Protein AF-A0A4D6T149-F1 (afdb_monomer)

pLDDT: mean 90.64, std 15.36, range [31.53, 98.88]

Solvent-accessible surface area (backbone atoms only — not comparable to full-atom values): 15714 Å² total; per-residue (Å²): 131,88,78,90,80,84,80,74,82,81,75,79,77,76,79,77,67,49,73,68,54,52,47,54,49,49,30,63,76,61,69,62,82,63,100,37,73,68,53,42,55,51,33,50,55,37,28,54,54,44,49,50,52,33,50,62,47,32,55,34,27,75,71,64,76,39,64,35,36,48,43,91,52,87,54,37,56,46,50,71,70,58,52,54,58,28,58,23,81,42,87,81,54,69,93,65,89,78,62,85,38,68,59,71,73,86,85,67,89,74,73,98,72,81,75,62,69,89,72,62,32,64,77,80,90,81,82,54,75,72,19,8,36,62,32,33,49,36,36,45,53,27,52,28,25,50,45,12,73,75,70,74,50,71,59,63,60,26,42,36,53,44,37,31,55,22,44,91,59,60,28,49,24,36,53,12,52,50,37,69,32,46,50,52,41,22,41,79,65,28,43,40,34,28,91,82,36,60,77,78,57,65,75,56,79,59,77,83,50,72,93,56,38,78,50,60,48,94,75,68,65,44,66,58,83,98,36,65,68,50,47,54,47,41,45,69,76,73,37,73,74,68,80,89,77,90,62,87,82,52,79,36,65,66,46,72,51,88,79,81,90,125

Nearest PDB structures (foldseek):
  6jd0-assembly1_A  TM=9.439E-01  e=4.505E-21  Homo sapiens
  6jd8-assembly1_A  TM=9.149E-01  e=4.676E-20  Homo sapiens
  2o6x-assembly1_A-2  TM=9.197E-01  e=1.520E-18  Fasciola hepatica
  6czk-assembly1_A  TM=8.913E-01  e=6.441E-16  Homo sapiens
  6czs-assembly1_A  TM=8.718E-01  e=5.127E-16  Homo sapiens

Secondary structure (DSSP, 8-state):
------------------HHHHHHHHHHHTT---SSHHHHHHHHHHHHHHHHHHHHHHHHHHTTS-SEEE---GGGGS-HHHHHHHH---TTS-----S--B-----PPPPS----GGGT-SPPP---TTS--HHHHHHHHHHHHHHHHHHS----B-HHHHHHH-GGGT--GGG---HHHHHHHHHHT-B-BTTTS---SS-------GGG--B------BPPTT-HHHHHHHHHHT---------TT-TTEEEE------

Structure (mmCIF, N/CA/C/O backbone):
data_AF-A0A4D6T149-F1
#
_entry.id   AF-A0A4D6T149-F1
#
loop_
_atom_site.group_PDB
_atom_site.id
_atom_site.type_symbol
_atom_site.label_atom_id
_atom_site.label_alt_id
_atom_site.label_comp_id
_atom_site.label_asym_id
_atom_site.label_entity_id
_atom_site.label_seq_id
_atom_site.pdbx_PDB_ins_code
_atom_site.Cartn_x
_atom_site.Cartn_y
_atom_site.Cartn_z
_atom_site.occupancy
_atom_site.B_iso_or_equiv
_atom_site.auth_seq_id
_atom_site.auth_comp_id
_atom_site.auth_asym_id
_atom_site.auth_atom_id
_atom_site.pdbx_PDB_model_num
ATOM 1 N N . MET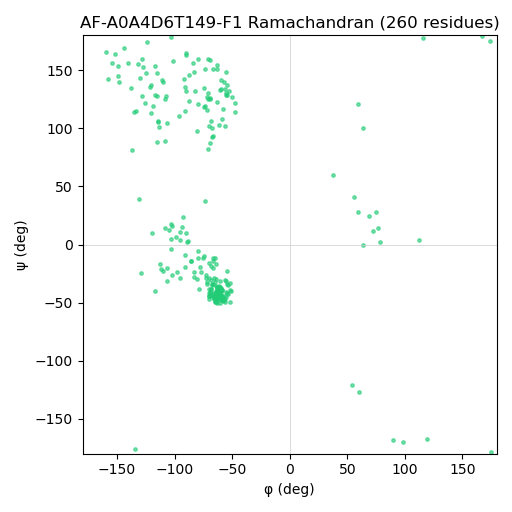 A 1 1 ? -65.667 27.093 6.817 1.00 33.16 1 MET A N 1
ATOM 2 C CA . MET A 1 1 ? -65.227 25.712 7.136 1.00 33.16 1 MET A CA 1
ATOM 3 C C . MET A 1 1 ? -63.757 25.626 6.760 1.00 33.16 1 MET A C 1
ATOM 5 O O . MET A 1 1 ? -63.453 25.936 5.623 1.00 33.16 1 MET A O 1
ATOM 9 N N . LYS A 1 2 ? -62.850 25.616 7.748 1.00 35.41 2 LYS A N 1
ATOM 10 C CA . LYS A 1 2 ? -62.110 24.423 8.225 1.00 35.41 2 LYS A CA 1
ATOM 11 C C . LYS A 1 2 ? -61.277 23.799 7.077 1.00 35.41 2 LYS A C 1
ATOM 13 O O . LYS A 1 2 ? -61.866 23.432 6.076 1.00 35.41 2 LYS A O 1
ATOM 18 N N . PHE A 1 3 ? -59.956 23.655 7.124 1.00 31.53 3 PHE A N 1
ATOM 19 C CA . PHE A 1 3 ? -59.096 23.242 8.231 1.00 31.53 3 PHE A CA 1
ATOM 20 C C . PHE A 1 3 ? -57.652 23.731 8.016 1.00 31.53 3 PHE A C 1
ATOM 22 O O . PHE A 1 3 ? -57.131 23.661 6.907 1.00 31.53 3 PHE A O 1
ATOM 29 N N . LEU A 1 4 ? -57.003 24.141 9.110 1.00 39.81 4 LEU A N 1
ATOM 30 C CA . LEU A 1 4 ? -55.559 23.989 9.288 1.00 39.81 4 LEU A CA 1
ATOM 31 C C . LEU A 1 4 ? -55.204 22.509 9.112 1.00 39.81 4 LEU A C 1
ATOM 33 O O . LEU A 1 4 ? -55.789 21.668 9.795 1.00 39.81 4 LEU A O 1
ATOM 37 N N . VAL A 1 5 ? -54.226 22.201 8.265 1.00 41.09 5 VAL A N 1
ATOM 38 C CA . VAL A 1 5 ? -53.541 20.909 8.314 1.00 41.09 5 VAL A CA 1
ATOM 39 C C . VAL A 1 5 ? -52.105 21.171 8.733 1.00 41.09 5 VAL A C 1
ATOM 41 O O . VAL A 1 5 ? -51.267 21.623 7.960 1.00 41.09 5 V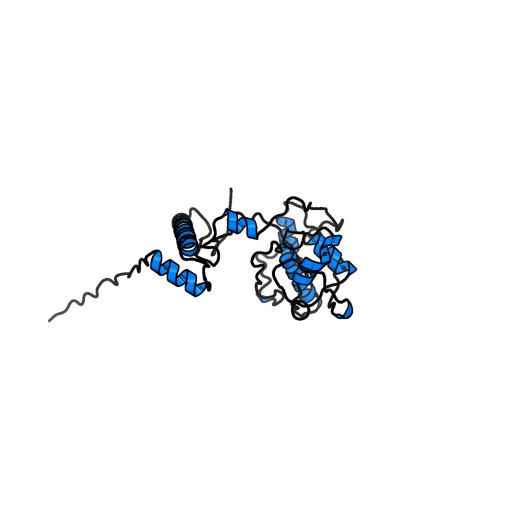AL A O 1
ATOM 44 N N . VAL A 1 6 ? -51.875 20.916 10.015 1.00 43.75 6 VAL A N 1
ATOM 45 C CA . VAL A 1 6 ? -50.566 20.690 10.611 1.00 43.75 6 VAL A CA 1
ATOM 46 C C . VAL A 1 6 ? -50.096 19.316 10.126 1.00 43.75 6 VAL A C 1
ATOM 48 O O . VAL A 1 6 ? -50.725 18.315 10.453 1.00 43.75 6 VAL A O 1
ATOM 51 N N . PHE A 1 7 ? -49.010 19.258 9.358 1.00 41.19 7 PHE A N 1
ATOM 52 C CA . PHE A 1 7 ? -48.176 18.056 9.244 1.00 41.19 7 PHE A CA 1
ATOM 53 C C . PHE A 1 7 ? -46.882 18.388 9.992 1.00 41.19 7 PHE A C 1
ATOM 55 O O . PHE A 1 7 ? -46.078 19.190 9.535 1.00 41.19 7 PHE A O 1
ATOM 62 N N . ALA A 1 8 ? -46.859 18.106 11.294 1.00 40.25 8 ALA A N 1
ATOM 63 C CA . ALA A 1 8 ? -46.303 16.873 11.850 1.00 40.25 8 ALA A CA 1
ATOM 64 C C . ALA A 1 8 ? -44.797 16.800 11.571 1.00 40.25 8 ALA A C 1
ATOM 66 O O . ALA A 1 8 ? -44.362 16.474 10.470 1.00 40.25 8 ALA A O 1
ATOM 67 N N . ALA A 1 9 ? -44.030 17.152 12.604 1.00 40.25 9 ALA A N 1
ATOM 68 C CA . ALA A 1 9 ? -42.591 16.996 12.666 1.00 40.25 9 ALA A CA 1
ATOM 69 C C . ALA A 1 9 ? -42.202 15.583 12.216 1.00 40.25 9 ALA A C 1
ATOM 71 O O . ALA A 1 9 ? -42.651 14.593 12.796 1.00 40.25 9 ALA A O 1
ATOM 72 N N . VAL A 1 10 ? -41.366 15.499 11.182 1.00 37.62 10 VAL A N 1
ATOM 73 C CA . VAL A 1 10 ? -40.644 14.272 10.864 1.00 37.62 10 VAL A CA 1
ATOM 74 C C . VAL A 1 10 ? -39.653 14.074 12.001 1.00 37.62 10 VAL A C 1
ATOM 76 O O . VAL A 1 10 ? -38.634 14.755 12.091 1.00 37.62 10 VAL A O 1
ATOM 79 N N . ILE A 1 11 ? -40.018 13.190 12.923 1.00 40.38 11 ILE A N 1
ATOM 80 C CA . ILE A 1 11 ? -39.122 12.653 13.936 1.00 40.38 11 ILE A CA 1
ATOM 81 C C . ILE A 1 11 ? -37.988 11.978 13.162 1.00 40.38 11 ILE A C 1
ATOM 83 O O . ILE A 1 11 ? -38.198 10.944 12.528 1.00 40.38 11 ILE A O 1
ATOM 87 N N . LEU A 1 12 ? -36.803 12.590 13.173 1.00 38.59 12 LEU A N 1
ATOM 88 C CA . LEU A 1 12 ? -35.554 11.909 12.853 1.00 38.59 12 LEU A CA 1
ATOM 89 C C . LEU A 1 12 ? -35.456 10.726 13.816 1.00 38.59 12 LEU A C 1
ATOM 91 O O . LEU A 1 12 ? -35.185 10.898 15.004 1.00 38.59 12 LEU A O 1
ATOM 95 N N . ALA A 1 13 ? -35.759 9.531 13.320 1.00 39.03 13 ALA A N 1
ATOM 96 C CA . ALA A 1 13 ? -35.495 8.303 14.039 1.00 39.03 13 ALA A CA 1
ATOM 97 C C . ALA A 1 13 ? -33.973 8.149 14.124 1.00 39.03 13 ALA A C 1
ATOM 99 O O . ALA A 1 13 ? -33.332 7.638 13.209 1.00 39.03 13 ALA A O 1
ATOM 100 N N . ILE A 1 14 ? -33.391 8.638 15.218 1.00 46.41 14 ILE A N 1
ATOM 101 C CA . ILE A 1 14 ? -32.062 8.229 15.653 1.00 46.41 14 ILE A CA 1
ATOM 102 C C . ILE A 1 14 ? -32.224 6.766 16.066 1.00 46.41 14 ILE A C 1
ATOM 104 O O . ILE A 1 14 ? -32.621 6.471 17.192 1.00 46.41 14 ILE A O 1
ATOM 108 N N . ASN A 1 15 ? -31.978 5.835 15.146 1.00 50.44 15 ASN A N 1
ATOM 109 C CA . ASN A 1 15 ? -31.694 4.465 15.550 1.00 50.44 15 ASN A CA 1
ATOM 110 C C . ASN A 1 15 ? -30.326 4.497 16.233 1.00 50.44 15 ASN A C 1
ATOM 112 O O . ASN A 1 15 ? -29.296 4.326 15.586 1.00 50.44 15 ASN A O 1
ATOM 116 N N . ALA A 1 16 ? -30.314 4.761 17.540 1.00 63.66 16 ALA A N 1
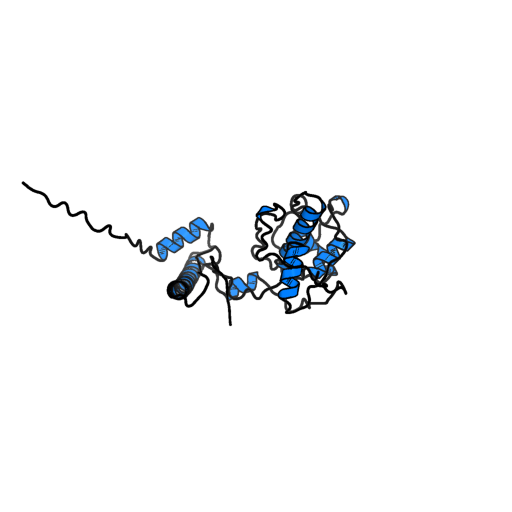ATOM 117 C CA . ALA A 1 16 ? -29.157 4.489 18.373 1.00 63.66 16 ALA A CA 1
ATOM 118 C C . ALA A 1 16 ? -29.057 2.965 18.497 1.00 63.66 16 ALA A C 1
ATOM 120 O O . ALA A 1 16 ? -29.584 2.375 19.439 1.00 63.66 16 ALA A O 1
ATOM 121 N N . ALA A 1 17 ? -28.467 2.327 17.484 1.00 78.38 17 ALA A N 1
ATOM 122 C CA . ALA A 1 17 ? -28.115 0.921 17.560 1.00 78.38 17 ALA A CA 1
ATOM 123 C C . ALA A 1 17 ? -27.229 0.727 18.793 1.00 78.38 17 ALA A C 1
ATOM 125 O O . ALA A 1 17 ? -26.268 1.466 19.010 1.00 78.38 17 ALA A O 1
ATOM 126 N N . SER A 1 18 ? -27.574 -0.250 19.619 1.00 91.38 18 SER A N 1
ATOM 127 C CA . SER A 1 18 ? -26.740 -0.657 20.739 1.00 91.38 18 SER A CA 1
ATOM 128 C C . SER A 1 18 ? -25.398 -1.194 20.236 1.00 91.38 18 SER A C 1
ATOM 130 O O . SER A 1 18 ? -25.311 -1.763 19.144 1.00 91.38 18 SER A O 1
ATOM 132 N N . ASP A 1 19 ? -24.357 -1.116 21.067 1.00 93.06 19 ASP A N 1
ATOM 133 C CA . ASP A 1 19 ? -23.055 -1.723 20.761 1.00 93.06 19 ASP A CA 1
ATOM 134 C C . ASP A 1 19 ? -23.179 -3.202 20.362 1.00 93.06 19 ASP A C 1
ATOM 136 O O . ASP A 1 19 ? -22.424 -3.685 19.522 1.00 93.06 19 ASP A O 1
ATOM 140 N N . ALA A 1 20 ? -24.145 -3.928 20.938 1.00 95.25 20 ALA A N 1
ATOM 141 C CA . ALA A 1 20 ? -24.406 -5.328 20.613 1.00 95.25 20 ALA A CA 1
ATOM 142 C C . ALA A 1 20 ? -24.962 -5.517 19.188 1.00 95.25 20 ALA A C 1
ATOM 144 O O . ALA A 1 20 ? -24.584 -6.473 18.509 1.00 95.25 20 ALA A O 1
ATOM 145 N N . GLU A 1 21 ? -25.829 -4.616 18.720 1.00 96.31 21 GLU A N 1
ATOM 146 C CA . GLU A 1 21 ? -26.341 -4.622 17.343 1.00 96.31 21 GLU A CA 1
ATOM 147 C C . GLU A 1 21 ? -25.241 -4.241 16.349 1.00 96.31 21 GLU A C 1
ATOM 149 O O . GLU A 1 21 ? -25.053 -4.934 15.348 1.00 96.31 21 GLU A O 1
ATOM 154 N N . LEU A 1 22 ? -24.453 -3.207 16.666 1.00 97.06 22 LEU A N 1
ATOM 155 C CA . LEU A 1 22 ? -23.289 -2.809 15.869 1.00 97.06 22 LEU A CA 1
ATOM 156 C C . LEU A 1 22 ? -22.248 -3.931 15.789 1.00 97.06 22 LEU A C 1
ATOM 158 O O . LEU A 1 22 ? -21.684 -4.176 14.727 1.00 97.06 22 LEU A O 1
ATOM 162 N N . TRP A 1 23 ? -22.027 -4.657 16.886 1.00 97.75 23 TRP A N 1
ATOM 163 C CA . TRP A 1 23 ? -21.140 -5.816 16.920 1.00 97.75 23 TRP A CA 1
ATOM 164 C C . TRP A 1 23 ? -21.643 -6.967 16.054 1.00 97.75 23 TRP A C 1
ATOM 166 O O . TRP A 1 23 ? -20.867 -7.572 15.313 1.00 97.75 23 TRP A O 1
ATOM 176 N N . ALA A 1 24 ? -22.938 -7.278 16.125 1.00 97.69 24 ALA A N 1
ATOM 177 C CA . ALA A 1 24 ? -23.534 -8.316 15.293 1.00 97.69 24 ALA A CA 1
ATOM 178 C C . ALA A 1 24 ? -23.385 -7.987 13.799 1.00 97.69 24 ALA A C 1
ATOM 180 O O . ALA A 1 24 ? -22.986 -8.859 13.021 1.00 97.69 24 ALA A O 1
ATOM 181 N N . GLU A 1 25 ? -23.627 -6.732 13.413 1.00 97.38 25 GLU A N 1
ATOM 182 C CA . GLU A 1 25 ? -23.459 -6.279 12.031 1.00 97.38 25 GLU A CA 1
ATOM 183 C C . GLU A 1 25 ? -21.987 -6.251 11.606 1.00 97.38 25 GLU A C 1
ATOM 185 O O . GLU A 1 25 ? -21.661 -6.735 10.524 1.00 97.38 25 GLU A O 1
ATOM 190 N N . PHE A 1 26 ? -21.077 -5.786 12.469 1.00 98.25 26 PHE A N 1
ATOM 191 C CA . PHE A 1 26 ? -19.632 -5.833 12.232 1.00 98.25 26 PHE A CA 1
ATOM 192 C C . PHE A 1 26 ? -19.159 -7.264 11.953 1.00 98.25 26 PHE A C 1
ATOM 194 O O . PHE A 1 26 ? -18.483 -7.516 10.951 1.00 98.25 26 PHE A O 1
ATOM 201 N N . LYS A 1 27 ? -19.548 -8.227 12.801 1.00 98.25 27 LYS A N 1
ATOM 202 C CA . LYS A 1 27 ? -19.159 -9.629 12.613 1.00 98.25 27 LYS A CA 1
ATOM 203 C C . LYS A 1 27 ? -19.687 -10.188 11.300 1.00 98.25 27 LYS A C 1
ATOM 205 O O . LYS A 1 27 ? -18.954 -10.878 10.597 1.00 98.25 27 LYS A O 1
ATOM 210 N N . LYS A 1 28 ? -20.938 -9.879 10.960 1.00 97.69 28 LYS A N 1
ATOM 211 C CA . LYS A 1 28 ? -21.563 -10.305 9.706 1.00 97.69 28 LYS A CA 1
ATOM 212 C C . LYS A 1 28 ? -20.866 -9.686 8.492 1.00 97.69 28 LYS A C 1
ATOM 214 O O . LYS A 1 28 ? -20.498 -10.414 7.577 1.00 97.69 28 LYS A O 1
ATOM 219 N N . THR A 1 29 ? -20.645 -8.373 8.507 1.00 97.44 29 THR A N 1
ATOM 220 C CA . THR A 1 29 ? -20.019 -7.613 7.414 1.00 97.44 29 THR A CA 1
ATOM 221 C C . THR A 1 29 ? -18.582 -8.062 7.152 1.00 97.44 29 THR A C 1
ATOM 223 O O . THR A 1 29 ? -18.167 -8.165 6.000 1.00 97.44 29 THR A O 1
ATOM 226 N N . HIS A 1 30 ? -17.819 -8.370 8.203 1.00 96.44 30 HIS A N 1
ATOM 227 C CA . HIS A 1 30 ? -16.402 -8.734 8.090 1.00 96.44 30 HIS A CA 1
ATOM 228 C C . HIS A 1 30 ? -16.121 -10.231 8.271 1.00 96.44 30 HIS A C 1
ATOM 230 O O . HIS A 1 30 ? -14.962 -10.610 8.446 1.00 96.44 30 HIS A O 1
ATOM 236 N N . GLY A 1 31 ? -17.159 -11.075 8.246 1.00 96.25 31 GLY A N 1
ATOM 237 C CA . GLY A 1 31 ? -17.029 -12.532 8.348 1.00 96.25 31 GLY A CA 1
ATOM 238 C C . GLY A 1 31 ? -16.274 -12.991 9.598 1.00 96.25 31 GLY A C 1
ATOM 239 O O . GLY A 1 31 ? -15.417 -13.868 9.517 1.00 96.25 31 GLY A O 1
ATOM 240 N N . ARG A 1 32 ? -16.526 -12.356 10.746 1.00 96.38 32 ARG A N 1
ATOM 241 C CA . ARG A 1 32 ? -15.820 -12.656 11.995 1.00 96.38 32 ARG A CA 1
ATOM 242 C C . ARG A 1 32 ? -16.383 -13.901 12.659 1.00 96.38 32 ARG A C 1
ATOM 244 O O . ARG A 1 32 ? -17.545 -13.927 13.063 1.00 96.38 32 ARG A O 1
ATOM 251 N N . ASP A 1 33 ? -15.502 -14.875 12.835 1.00 95.31 33 ASP A N 1
ATOM 252 C CA . ASP A 1 33 ? -15.721 -16.071 13.635 1.00 95.31 33 ASP A CA 1
ATOM 253 C C . ASP A 1 33 ? -14.558 -16.226 14.624 1.00 95.31 33 ASP A C 1
ATOM 255 O O . ASP A 1 33 ? -13.387 -16.146 14.243 1.00 95.31 33 ASP A O 1
ATOM 259 N N . TYR A 1 34 ? -14.879 -16.376 15.907 1.00 96.94 34 TYR A N 1
ATOM 260 C CA . TYR A 1 34 ? -13.903 -16.381 16.998 1.00 96.94 34 TYR A CA 1
ATOM 261 C C . TYR A 1 34 ? -13.807 -17.778 17.601 1.00 96.94 34 TYR A C 1
ATOM 263 O O . TYR A 1 34 ? -14.811 -18.457 17.801 1.00 96.94 34 TYR A O 1
ATOM 271 N N . LYS A 1 35 ? -12.598 -18.208 17.976 1.00 95.06 35 LYS A N 1
ATOM 272 C CA . LYS A 1 35 ? -12.334 -19.601 18.382 1.00 95.06 35 LYS A CA 1
ATOM 273 C C . LYS A 1 35 ? -13.029 -19.991 19.682 1.00 95.06 35 LYS A C 1
ATOM 275 O O . LYS A 1 35 ? -13.143 -21.172 20.002 1.00 95.06 35 LYS A O 1
ATOM 280 N N . SER A 1 36 ? -13.410 -19.006 20.492 1.00 97.50 36 SER A N 1
ATOM 281 C CA . SER A 1 36 ? -14.092 -19.235 21.758 1.00 97.50 36 SER A CA 1
ATOM 282 C C . SER A 1 36 ? -14.942 -18.039 22.161 1.00 97.50 36 SER A C 1
ATOM 284 O O . SER A 1 36 ? -14.618 -16.895 21.848 1.00 97.50 36 SER A O 1
ATOM 286 N N . PHE A 1 37 ? -15.953 -18.292 22.991 1.00 96.62 37 PHE A N 1
ATOM 287 C CA . PHE A 1 37 ? -16.733 -17.238 23.641 1.00 96.62 37 PHE A CA 1
ATOM 288 C C . PHE A 1 37 ? -15.855 -16.249 24.429 1.00 96.62 37 PHE A C 1
ATOM 290 O O . PHE A 1 37 ? -16.153 -15.059 24.499 1.00 96.62 37 PHE A O 1
ATOM 297 N N . ARG A 1 38 ? -14.749 -16.723 25.024 1.00 97.94 38 ARG A N 1
ATOM 298 C CA . ARG A 1 38 ? -13.800 -15.852 25.733 1.00 97.94 38 ARG A CA 1
ATOM 299 C C . ARG A 1 38 ? -13.107 -14.885 24.770 1.00 97.94 38 ARG A C 1
ATOM 301 O O . ARG A 1 38 ? -12.976 -13.713 25.107 1.00 97.94 38 ARG A O 1
ATOM 308 N N . GLU A 1 39 ? -12.669 -15.372 23.612 1.00 97.81 39 GLU A N 1
ATOM 309 C CA . GLU A 1 39 ? -12.072 -14.532 22.569 1.00 97.81 39 GLU A CA 1
ATOM 310 C C . GLU A 1 39 ? -13.094 -13.538 22.021 1.00 97.81 39 GLU A C 1
ATOM 312 O O . GLU A 1 39 ? -12.798 -12.351 21.966 1.00 97.81 39 GLU A O 1
ATOM 317 N N . GLU A 1 40 ? -14.309 -13.988 21.707 1.00 98.31 40 GLU A N 1
ATOM 318 C CA . GLU A 1 40 ? -15.369 -13.103 21.224 1.00 98.31 40 GLU A CA 1
ATOM 319 C C . GLU A 1 40 ? -15.692 -12.000 22.237 1.00 98.31 40 GLU A C 1
ATOM 321 O O . GLU A 1 40 ? -15.764 -10.831 21.872 1.00 98.31 40 GLU A O 1
ATOM 326 N N . LYS A 1 41 ? -15.822 -12.343 23.525 1.00 98.12 41 LYS A N 1
ATOM 327 C CA . LYS A 1 41 ? -16.070 -11.357 24.584 1.00 98.12 41 LYS A CA 1
ATOM 328 C C . LYS A 1 41 ? -14.938 -10.331 24.682 1.00 98.12 41 LYS A C 1
ATOM 330 O O . LYS A 1 41 ? -15.203 -9.149 24.885 1.00 98.12 41 LYS A O 1
ATOM 335 N N . TYR A 1 42 ? -13.687 -10.770 24.543 1.00 98.50 42 TYR A N 1
ATOM 336 C CA . TYR A 1 42 ? -12.540 -9.865 24.502 1.00 98.50 42 TYR A CA 1
ATOM 337 C C . TYR A 1 42 ? -12.586 -8.958 23.265 1.00 98.50 42 TYR A C 1
ATOM 339 O O . TYR A 1 42 ? -12.479 -7.740 23.393 1.00 98.50 42 TYR A O 1
ATOM 347 N N . ARG A 1 43 ? -12.819 -9.522 22.079 1.00 98.56 43 ARG A N 1
ATOM 348 C CA . ARG A 1 43 ? -12.892 -8.783 20.812 1.00 98.56 43 ARG A CA 1
ATOM 349 C C . ARG A 1 43 ? -14.039 -7.780 20.792 1.00 98.56 43 ARG A C 1
ATOM 351 O O . ARG A 1 43 ? -13.843 -6.660 20.337 1.00 98.56 43 ARG A O 1
ATOM 358 N N . PHE A 1 44 ? -15.176 -8.125 21.391 1.00 98.50 44 PHE A N 1
ATOM 359 C CA . PHE A 1 44 ? -16.273 -7.189 21.589 1.00 98.50 44 PHE A CA 1
ATOM 360 C C . PHE A 1 44 ? -15.866 -6.024 22.506 1.00 98.50 44 PHE A C 1
ATOM 362 O O . PHE A 1 44 ? -16.136 -4.877 22.176 1.00 98.50 44 PHE A O 1
ATOM 369 N N . SER A 1 45 ? -15.127 -6.276 23.596 1.00 98.50 45 SER A N 1
ATOM 370 C CA . SER A 1 45 ? -14.627 -5.184 24.452 1.00 98.50 45 SER A CA 1
ATOM 371 C C . SER A 1 45 ? -13.649 -4.247 23.726 1.00 98.50 45 SER A C 1
ATOM 373 O O . SER A 1 45 ? -13.697 -3.035 23.922 1.00 98.50 45 SER A O 1
ATOM 375 N N . VAL A 1 46 ? -12.806 -4.791 22.839 1.00 98.69 46 VAL A N 1
ATOM 376 C CA . VAL A 1 46 ? -11.915 -3.998 21.976 1.00 98.69 46 VAL A CA 1
ATOM 377 C C . VAL A 1 46 ? -12.730 -3.172 20.980 1.00 98.69 46 VAL A C 1
ATOM 379 O O . VAL A 1 46 ? -12.482 -1.981 20.822 1.00 98.69 46 VAL A O 1
ATOM 382 N N . PHE A 1 47 ? -13.748 -3.777 20.369 1.00 98.69 47 PHE A N 1
ATOM 383 C CA . PHE A 1 47 ? -14.668 -3.095 19.465 1.00 98.69 47 PHE A CA 1
ATOM 384 C C . PHE A 1 47 ? -15.398 -1.926 20.128 1.00 98.69 47 PHE A C 1
ATOM 386 O O . PHE A 1 47 ? -15.431 -0.842 19.557 1.00 98.69 47 PHE A O 1
ATOM 393 N N . GLN A 1 48 ? -15.904 -2.095 21.351 1.00 98.44 48 GLN A N 1
ATOM 394 C CA . GLN A 1 48 ? -16.540 -1.006 22.101 1.00 98.44 48 GLN A CA 1
ATOM 395 C C . GLN A 1 48 ? -15.566 0.145 22.386 1.00 98.44 48 GLN A C 1
ATOM 397 O O . GLN A 1 48 ? -15.920 1.316 22.242 1.00 98.44 48 GLN A O 1
ATOM 402 N N . GLN A 1 49 ? -14.321 -0.174 22.751 1.00 98.31 49 GLN A N 1
ATOM 403 C CA . GLN A 1 49 ? -13.294 0.843 22.975 1.00 98.31 49 GLN A CA 1
ATOM 404 C C . GLN A 1 49 ? -12.961 1.606 21.685 1.00 98.31 49 GLN A C 1
ATOM 406 O O . GLN A 1 49 ? -12.834 2.828 21.713 1.00 98.31 49 GLN A O 1
ATOM 411 N N . ASN A 1 50 ? -12.864 0.904 20.557 1.00 98.38 50 ASN A N 1
ATOM 412 C CA . ASN A 1 50 ? -12.599 1.519 19.260 1.00 98.38 50 ASN A CA 1
ATOM 413 C C . ASN A 1 50 ? -13.789 2.346 18.755 1.00 98.38 50 ASN A C 1
ATOM 415 O O . ASN A 1 50 ? -13.580 3.432 18.226 1.00 98.38 50 ASN A O 1
ATOM 419 N N . LEU A 1 51 ? -15.030 1.892 18.969 1.00 98.06 51 LEU A N 1
ATOM 420 C CA . LEU A 1 51 ? -16.235 2.681 18.686 1.00 98.06 51 LEU A CA 1
ATOM 421 C C . LEU A 1 51 ? -16.219 4.010 19.436 1.00 98.06 51 LEU A C 1
ATOM 423 O O . LEU A 1 51 ? -16.495 5.050 18.846 1.00 98.06 51 LEU A O 1
ATOM 427 N N . LYS A 1 52 ? -15.851 3.986 20.722 1.00 97.94 52 LYS A N 1
ATOM 428 C CA . LYS A 1 52 ? -15.702 5.207 21.512 1.00 97.94 52 LYS A CA 1
ATOM 429 C C . LYS A 1 52 ? -14.667 6.150 20.889 1.00 97.94 52 LYS A C 1
ATOM 431 O O . LYS A 1 52 ? -14.976 7.318 20.697 1.00 97.94 52 LYS A O 1
ATOM 436 N N . THR A 1 53 ? -13.490 5.643 20.517 1.00 97.25 53 THR A N 1
ATOM 437 C CA . THR A 1 53 ? -12.448 6.441 19.848 1.00 97.25 53 THR A CA 1
ATOM 438 C C . THR A 1 53 ? -12.925 7.034 18.520 1.00 97.25 53 THR A C 1
ATOM 440 O O . THR A 1 53 ? -12.691 8.211 18.264 1.00 97.25 53 THR A O 1
ATOM 443 N N . ILE A 1 54 ? -13.625 6.249 17.695 1.00 98.00 54 ILE A N 1
ATOM 444 C CA . ILE A 1 54 ? -14.193 6.709 16.420 1.00 98.00 54 ILE A CA 1
ATOM 445 C C . ILE A 1 54 ? -15.203 7.837 16.658 1.00 98.00 54 ILE A C 1
ATOM 447 O O . ILE A 1 54 ? -15.134 8.866 15.991 1.00 98.00 54 ILE A O 1
ATOM 451 N N . ASN A 1 55 ? -16.113 7.669 17.619 1.00 97.50 55 ASN A N 1
ATOM 452 C CA . ASN A 1 55 ? -17.141 8.665 17.918 1.00 97.50 55 ASN A CA 1
ATOM 453 C C . ASN A 1 55 ? -16.530 9.963 18.470 1.00 97.50 55 ASN A C 1
ATOM 455 O O . ASN A 1 55 ? -16.845 11.033 17.966 1.00 97.50 55 ASN A O 1
ATOM 459 N N . GLU A 1 56 ? -15.599 9.874 19.426 1.00 97.31 56 GLU A N 1
ATOM 460 C CA . GLU A 1 56 ? -14.889 11.041 19.978 1.00 97.31 56 GLU A CA 1
ATOM 461 C C . GLU A 1 56 ? -14.081 11.794 18.907 1.00 97.31 56 GLU A C 1
ATOM 463 O O . GLU A 1 56 ? -13.972 13.019 18.949 1.00 97.31 56 GLU A O 1
ATOM 468 N N . HIS A 1 57 ? -13.497 11.083 17.935 1.00 96.69 57 HIS A N 1
ATOM 469 C CA . HIS A 1 57 ? -12.833 11.719 16.794 1.00 96.69 57 HIS A CA 1
ATOM 470 C C . HIS A 1 57 ? -13.837 12.392 15.855 1.00 96.69 57 HIS A C 1
ATOM 472 O O . HIS A 1 57 ? -13.599 13.506 15.392 1.00 96.69 57 HIS A O 1
ATOM 478 N N . ASN A 1 58 ? -14.965 11.742 15.580 1.00 97.56 58 ASN A N 1
ATOM 479 C CA . ASN A 1 58 ? -15.973 12.273 14.670 1.00 97.56 58 ASN A CA 1
ATOM 480 C C . ASN A 1 58 ? -16.707 13.493 15.245 1.00 97.56 58 ASN A C 1
ATOM 482 O O . ASN A 1 58 ? -17.045 14.385 14.477 1.00 97.56 58 ASN A O 1
ATOM 486 N N . GLU A 1 59 ? -16.849 13.611 16.569 1.00 97.94 59 GLU A N 1
ATOM 487 C CA . GLU A 1 59 ? -17.308 14.854 17.212 1.00 97.94 59 GLU A CA 1
ATOM 488 C C . GLU A 1 59 ? -16.383 16.040 16.877 1.00 97.94 59 GLU A C 1
ATOM 490 O O . GLU A 1 59 ? -16.858 17.140 16.593 1.00 97.94 59 GLU A O 1
ATOM 495 N N . LYS A 1 60 ? -15.062 15.810 16.832 1.00 96.56 60 LYS A N 1
ATOM 496 C CA . LYS A 1 60 ? -14.072 16.826 16.427 1.00 96.56 60 LYS A CA 1
ATOM 497 C C . LYS A 1 60 ? -14.120 17.129 14.932 1.00 96.56 60 LYS A C 1
ATOM 499 O O . LYS A 1 60 ? -13.884 18.260 14.516 1.00 96.56 60 LYS A O 1
ATOM 504 N N . TYR A 1 61 ? -14.412 16.126 14.109 1.00 96.06 61 TYR A N 1
ATOM 505 C CA . TYR A 1 61 ? -14.630 16.339 12.680 1.00 96.06 61 TYR A CA 1
ATOM 506 C C . TYR A 1 61 ? -15.867 17.216 12.441 1.00 96.06 61 TYR A C 1
ATOM 508 O O . TYR A 1 61 ? -15.809 18.186 11.687 1.00 96.06 61 TYR A O 1
ATOM 516 N N . GLU A 1 62 ? -16.970 16.932 13.137 1.00 97.38 62 GLU A N 1
ATOM 517 C CA . GLU A 1 62 ? -18.215 17.701 13.053 1.00 97.38 62 GLU A CA 1
ATOM 518 C C . GLU A 1 62 ? -18.063 19.140 13.572 1.00 97.38 62 GLU A C 1
ATOM 520 O O . GLU A 1 62 ? -18.698 20.053 13.038 1.00 97.38 62 GLU A O 1
ATOM 525 N N . SER A 1 63 ? -17.196 19.371 14.566 1.00 97.19 63 SER A N 1
ATOM 526 C CA . SER A 1 63 ? -16.851 20.714 15.052 1.00 97.19 63 SER A CA 1
ATOM 527 C C . SER A 1 63 ? -15.823 21.451 14.176 1.00 97.19 63 SER A C 1
ATOM 529 O O . SER A 1 63 ? -15.563 22.634 14.409 1.00 97.19 63 SER A O 1
ATOM 531 N N . GLY A 1 64 ? -15.260 20.794 13.154 1.00 95.75 64 GLY A N 1
ATOM 532 C CA . GLY A 1 64 ? -14.237 21.355 12.267 1.00 95.75 64 GLY A CA 1
ATOM 533 C C . GLY A 1 64 ? -12.832 21.427 12.878 1.00 95.75 64 GLY A C 1
ATOM 534 O O . GLY A 1 64 ? -11.968 22.119 12.341 1.00 95.75 64 GLY A O 1
ATOM 535 N N . GLU A 1 65 ? -12.588 20.733 13.991 1.00 95.19 65 GLU A N 1
ATOM 536 C CA . GLU A 1 65 ? -11.272 20.631 14.635 1.00 95.19 65 GLU A CA 1
ATOM 537 C C . GLU A 1 65 ? -10.329 19.662 13.903 1.00 95.19 65 GLU A C 1
ATOM 539 O O . GLU A 1 65 ? -9.108 19.791 14.013 1.00 95.19 65 GLU A O 1
ATOM 544 N N . THR A 1 66 ? -10.870 18.705 13.142 1.00 94.75 66 THR A N 1
ATOM 545 C CA . THR A 1 66 ? -10.105 17.781 12.289 1.00 94.75 66 THR A CA 1
ATOM 546 C C . THR A 1 66 ? -10.638 17.791 10.853 1.00 94.75 66 THR A C 1
ATOM 548 O O . THR A 1 66 ? -11.808 18.070 10.602 1.00 94.75 66 THR A O 1
ATOM 551 N N . SER A 1 67 ? -9.777 17.483 9.878 1.00 95.62 67 SER A N 1
ATOM 552 C CA . SER A 1 67 ? -10.105 17.486 8.440 1.00 95.62 67 SER A CA 1
ATOM 553 C C . SER A 1 67 ? -10.509 16.117 7.877 1.00 95.62 67 SER A C 1
ATOM 555 O O . SER A 1 67 ? -10.734 15.980 6.670 1.00 95.62 67 SER A O 1
ATOM 557 N N . TYR A 1 68 ? -10.597 15.098 8.732 1.00 96.50 68 TYR A N 1
ATOM 558 C CA . TYR A 1 68 ? -10.934 13.729 8.356 1.00 96.50 68 TYR A CA 1
ATOM 559 C C . TYR A 1 68 ? -11.847 13.080 9.387 1.00 96.50 68 TYR A C 1
ATOM 561 O O . TYR A 1 68 ? -11.825 13.445 10.561 1.00 96.50 68 TYR A O 1
ATOM 569 N N . PHE A 1 69 ? -12.594 12.072 8.949 1.00 96.88 69 PHE A N 1
ATOM 570 C CA . PHE A 1 69 ? -13.469 11.283 9.807 1.00 96.88 69 PHE A CA 1
ATOM 571 C C . PHE A 1 69 ? -13.033 9.820 9.849 1.00 96.88 69 PHE A C 1
ATOM 573 O O . PHE A 1 69 ? -12.419 9.280 8.917 1.00 96.88 69 PHE A O 1
ATOM 580 N N . MET A 1 70 ? -13.370 9.179 10.960 1.00 97.81 70 MET A N 1
ATOM 581 C CA . MET A 1 70 ? -13.126 7.771 11.207 1.00 97.81 70 MET A CA 1
ATOM 582 C C . MET A 1 70 ? -14.392 6.942 10.994 1.00 97.81 70 MET A C 1
ATOM 584 O O . MET A 1 70 ? -15.517 7.440 11.058 1.00 97.81 70 MET A O 1
ATOM 588 N N . GLY A 1 71 ? -14.216 5.648 10.749 1.00 97.75 71 GLY A N 1
ATOM 589 C CA . GLY A 1 71 ? -15.316 4.717 10.547 1.00 97.75 71 GLY A CA 1
ATOM 590 C C . GLY A 1 71 ? -14.985 3.312 11.023 1.00 97.75 71 GLY A C 1
ATOM 591 O O . GLY A 1 71 ? -13.829 2.889 11.049 1.00 97.75 71 GLY A O 1
ATOM 592 N N . VAL A 1 72 ? -16.034 2.569 11.377 1.00 98.00 72 VAL A N 1
ATOM 593 C CA . VAL A 1 72 ? -15.916 1.135 11.641 1.00 98.00 72 VAL A CA 1
ATOM 594 C C . VAL A 1 72 ? -15.483 0.446 10.353 1.00 98.00 72 VAL A C 1
ATOM 596 O O . VAL A 1 72 ? -16.153 0.532 9.327 1.00 98.00 72 VAL A O 1
ATOM 599 N N . ASN A 1 73 ? -14.363 -0.259 10.421 1.00 97.62 73 ASN A N 1
ATOM 600 C CA . ASN A 1 73 ? -13.859 -1.088 9.338 1.00 97.62 73 ASN A CA 1
ATOM 601 C C . ASN A 1 73 ? -13.418 -2.442 9.901 1.00 97.62 73 ASN A C 1
ATOM 603 O O . ASN A 1 73 ? -13.529 -2.697 11.101 1.00 97.62 73 ASN A O 1
ATOM 607 N N . ARG A 1 74 ? -12.855 -3.306 9.053 1.00 96.62 74 ARG A N 1
ATOM 608 C CA . ARG A 1 74 ? -12.421 -4.652 9.450 1.00 96.62 74 ARG A CA 1
ATOM 609 C C . ARG A 1 74 ? -11.461 -4.673 10.646 1.00 96.62 74 ARG A C 1
ATOM 611 O O . ARG A 1 74 ? -11.371 -5.695 11.306 1.00 96.62 74 ARG A O 1
ATOM 618 N N . PHE A 1 75 ? -10.743 -3.601 10.955 1.00 97.44 75 PHE A N 1
ATOM 619 C CA . PHE A 1 75 ? -9.799 -3.548 12.072 1.00 97.44 75 PHE A CA 1
ATOM 620 C C . PHE A 1 75 ? -10.439 -3.118 13.398 1.00 97.44 75 PHE A C 1
ATOM 622 O O . PHE A 1 75 ? -9.727 -3.007 14.394 1.00 97.44 75 PHE A O 1
ATOM 629 N N . ALA A 1 76 ? -11.757 -2.894 13.443 1.00 98.12 76 ALA A N 1
ATOM 630 C CA . ALA A 1 76 ? -12.455 -2.427 14.641 1.00 98.12 76 ALA A CA 1
ATOM 631 C C . ALA A 1 76 ? -12.411 -3.414 15.819 1.00 98.12 76 ALA A C 1
ATOM 633 O O . ALA A 1 76 ? -12.600 -2.991 16.951 1.00 98.12 76 ALA A O 1
ATOM 634 N N . ASP A 1 77 ? -12.085 -4.692 15.612 1.00 98.00 77 ASP A N 1
ATOM 635 C CA . ASP A 1 77 ? -11.861 -5.671 16.688 1.00 98.00 77 ASP A CA 1
ATOM 636 C C . ASP A 1 77 ? -10.382 -5.849 17.082 1.00 98.00 77 ASP A C 1
ATOM 638 O O . ASP A 1 77 ? -10.039 -6.777 17.826 1.00 98.00 77 ASP A O 1
ATOM 642 N N . LYS A 1 78 ? -9.495 -4.975 16.592 1.00 97.31 78 LYS A N 1
ATOM 643 C CA . LYS A 1 78 ? -8.058 -4.982 16.888 1.00 97.31 78 LYS A CA 1
ATOM 644 C C . LYS A 1 78 ? -7.672 -3.791 17.746 1.00 97.31 78 LYS A C 1
ATOM 646 O O . LYS A 1 78 ? -8.130 -2.671 17.534 1.00 97.31 78 LYS A O 1
ATOM 651 N N . THR A 1 79 ? -6.786 -4.029 18.699 1.00 96.88 79 THR A N 1
ATOM 652 C CA . THR A 1 79 ? -6.125 -2.945 19.432 1.00 96.88 79 THR A CA 1
ATOM 653 C C . THR A 1 79 ? -5.151 -2.196 18.511 1.00 96.88 79 THR A C 1
ATOM 655 O O . THR A 1 79 ? -4.671 -2.795 17.542 1.00 96.88 79 THR A O 1
ATOM 658 N N . PRO A 1 80 ? -4.776 -0.941 18.825 1.00 93.38 80 PRO A N 1
ATOM 659 C CA . PRO A 1 80 ? -3.749 -0.224 18.067 1.00 93.38 80 PRO A CA 1
ATOM 660 C C . PRO A 1 80 ? -2.444 -1.022 17.952 1.00 93.38 80 PRO A C 1
ATOM 662 O O . PRO A 1 80 ? -1.885 -1.161 16.872 1.00 93.38 80 PRO A O 1
ATOM 665 N N . ALA A 1 81 ? -2.006 -1.666 19.039 1.00 93.12 81 ALA A N 1
ATOM 666 C CA . ALA A 1 81 ? -0.806 -2.501 19.028 1.00 93.12 81 ALA A CA 1
ATOM 667 C C . ALA A 1 81 ? -0.922 -3.714 18.085 1.00 93.12 81 ALA A C 1
ATOM 669 O O . ALA A 1 81 ? 0.045 -4.069 17.415 1.00 93.12 81 ALA A O 1
ATOM 670 N N . GLU A 1 82 ? -2.093 -4.356 18.011 1.00 93.94 82 GLU A N 1
ATOM 671 C CA . GLU A 1 82 ? -2.330 -5.445 17.057 1.00 93.94 82 GLU A CA 1
ATOM 672 C C . GLU A 1 82 ? -2.365 -4.945 15.611 1.00 93.94 82 GLU A C 1
ATOM 674 O O . GLU A 1 82 ? -1.843 -5.633 14.738 1.00 93.94 82 GLU A O 1
ATOM 679 N N . PHE A 1 83 ? -2.951 -3.770 15.357 1.00 93.06 83 PHE A N 1
ATOM 680 C CA . PHE A 1 83 ? -2.959 -3.145 14.033 1.00 93.06 83 PHE A CA 1
ATOM 681 C C . PHE A 1 83 ? -1.538 -2.800 13.571 1.00 93.06 83 PHE A C 1
ATOM 683 O O . PHE A 1 83 ? -1.122 -3.244 12.505 1.00 93.06 83 PHE A O 1
ATOM 690 N N . LEU A 1 84 ? -0.750 -2.119 14.406 1.00 89.50 84 LEU A N 1
ATOM 691 C CA . LEU A 1 84 ? 0.638 -1.764 14.086 1.00 89.50 84 LEU A CA 1
ATOM 692 C C . LEU A 1 84 ? 1.521 -2.992 13.880 1.00 89.50 84 LEU A C 1
ATOM 694 O O . LEU A 1 84 ? 2.364 -3.010 12.985 1.00 89.50 84 LEU A O 1
ATOM 698 N N . LYS A 1 85 ? 1.292 -4.058 14.654 1.00 88.38 85 LYS A N 1
ATOM 699 C CA . LYS A 1 85 ? 2.001 -5.324 14.457 1.00 88.38 85 LYS A CA 1
ATOM 700 C C . LYS A 1 85 ? 1.745 -5.929 13.071 1.00 88.38 85 LYS A C 1
ATOM 702 O O . LYS A 1 85 ? 2.637 -6.573 12.540 1.00 88.38 85 LYS A O 1
ATOM 707 N N . MET A 1 86 ? 0.569 -5.715 12.472 1.00 87.69 86 MET A N 1
ATOM 708 C CA . MET A 1 86 ? 0.277 -6.183 11.107 1.00 87.69 86 MET A CA 1
ATOM 709 C C . MET A 1 86 ? 1.007 -5.377 10.027 1.00 87.69 86 MET A C 1
ATOM 711 O O . MET A 1 86 ? 1.256 -5.903 8.947 1.00 87.69 86 MET A O 1
ATOM 715 N N . LEU A 1 87 ? 1.347 -4.115 10.304 1.00 85.81 87 LEU A N 1
ATOM 716 C CA . LEU A 1 87 ? 2.112 -3.272 9.381 1.00 85.81 87 LEU A CA 1
ATOM 717 C C . LEU A 1 87 ? 3.611 -3.610 9.394 1.00 85.81 87 LEU A C 1
ATOM 719 O O . LEU A 1 87 ? 4.309 -3.278 8.442 1.00 85.81 87 LEU A O 1
ATOM 723 N N . ASN A 1 88 ? 4.067 -4.276 10.465 1.00 70.31 88 ASN A N 1
ATOM 724 C CA . ASN A 1 88 ? 5.376 -4.904 10.658 1.00 70.31 88 ASN A CA 1
ATOM 725 C C . ASN A 1 88 ? 6.552 -4.120 10.040 1.00 70.31 88 ASN A C 1
ATOM 727 O O . ASN A 1 88 ? 7.282 -4.606 9.179 1.00 70.31 88 ASN A O 1
ATOM 731 N N . TYR A 1 89 ? 6.745 -2.877 10.494 1.00 61.66 89 TYR A N 1
ATOM 732 C CA . TYR A 1 89 ? 7.933 -2.104 10.138 1.00 61.66 89 TYR A CA 1
ATOM 733 C C . TYR A 1 89 ? 9.167 -2.705 10.821 1.00 61.66 89 TYR A C 1
ATOM 735 O O . TYR A 1 89 ? 9.409 -2.482 12.015 1.00 61.66 89 TYR A O 1
ATOM 743 N N . SER A 1 90 ? 9.973 -3.455 10.072 1.00 55.19 90 SER A N 1
ATOM 744 C CA . SER A 1 90 ? 11.256 -3.909 10.587 1.00 55.19 90 SER A CA 1
ATOM 745 C C . SER A 1 90 ? 12.280 -2.776 10.626 1.00 55.19 90 SER A C 1
ATOM 747 O O . SER A 1 90 ? 12.725 -2.242 9.612 1.00 55.19 90 SER A O 1
ATOM 749 N N . LYS A 1 91 ? 12.745 -2.480 11.844 1.00 52.88 91 LYS A N 1
ATOM 750 C CA . LYS A 1 91 ? 13.889 -1.591 12.104 1.00 52.88 91 LYS A CA 1
ATOM 751 C C . LYS A 1 91 ? 15.220 -2.146 11.570 1.00 52.88 91 LYS A C 1
ATOM 753 O O . LYS A 1 91 ? 16.216 -1.422 11.605 1.00 52.88 91 LYS A O 1
ATOM 758 N N . SER A 1 92 ? 15.280 -3.418 11.154 1.00 56.56 92 SER A N 1
ATOM 759 C CA . SER A 1 92 ? 16.501 -4.028 10.608 1.00 56.56 92 SER A CA 1
ATOM 760 C C . SER A 1 92 ? 16.696 -3.712 9.124 1.00 56.56 92 SER A C 1
ATOM 762 O O . SER A 1 92 ? 17.841 -3.678 8.665 1.00 56.56 92 SER A O 1
ATOM 764 N N . VAL A 1 93 ? 15.618 -3.396 8.398 1.00 63.62 93 VAL A N 1
ATOM 765 C CA . VAL A 1 93 ? 15.683 -3.010 6.988 1.00 63.62 93 VAL A CA 1
ATOM 766 C C . VAL A 1 93 ? 16.092 -1.541 6.902 1.00 63.62 93 VAL A C 1
ATOM 768 O O . VAL A 1 93 ? 15.298 -0.622 7.087 1.00 63.62 93 VAL A O 1
ATOM 771 N N . LYS A 1 94 ? 17.385 -1.303 6.674 1.00 62.16 94 LYS A N 1
ATOM 772 C CA . LYS A 1 94 ? 17.920 0.057 6.558 1.00 62.16 94 LYS A CA 1
ATOM 773 C C . LYS A 1 94 ? 17.688 0.598 5.147 1.00 62.16 94 LYS A C 1
ATOM 775 O O . LYS A 1 94 ? 18.071 -0.091 4.197 1.00 62.16 94 LYS A O 1
ATOM 780 N N . PRO A 1 95 ? 17.163 1.829 5.000 1.00 64.31 95 PRO A N 1
ATOM 781 C CA . PRO A 1 95 ? 17.194 2.543 3.734 1.00 64.31 95 PRO A CA 1
ATOM 782 C C . PRO A 1 95 ? 18.644 2.700 3.290 1.00 64.31 95 PRO A C 1
ATOM 784 O O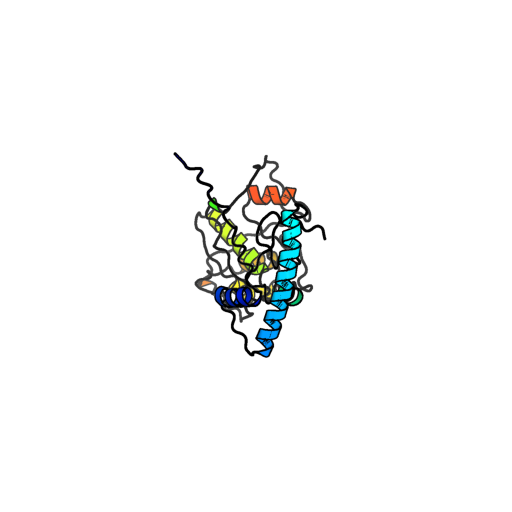 . PRO A 1 95 ? 19.453 3.334 3.969 1.00 64.31 95 PRO A O 1
ATOM 787 N N . ALA A 1 96 ? 18.984 2.090 2.166 1.00 62.38 96 ALA A N 1
ATOM 788 C CA . ALA A 1 96 ? 20.196 2.402 1.438 1.00 62.38 96 ALA A CA 1
ATOM 789 C C . ALA A 1 96 ? 19.749 2.987 0.102 1.00 62.38 96 ALA A C 1
ATOM 791 O O . ALA A 1 96 ? 18.946 2.364 -0.582 1.00 62.38 96 ALA A O 1
ATOM 792 N N . THR A 1 97 ? 20.263 4.156 -0.276 1.00 64.62 97 THR A N 1
ATOM 793 C CA . THR A 1 97 ? 20.129 4.660 -1.649 1.00 64.62 97 THR A CA 1
ATOM 794 C C . THR A 1 97 ? 20.812 3.668 -2.585 1.00 64.62 97 THR A C 1
ATOM 796 O O . THR A 1 97 ? 22.045 3.614 -2.626 1.00 64.62 97 THR A O 1
ATOM 799 N N . ARG A 1 98 ? 20.025 2.844 -3.286 1.00 68.62 98 ARG A N 1
ATOM 800 C CA . ARG A 1 98 ? 20.535 1.786 -4.175 1.00 68.62 98 ARG A CA 1
ATOM 801 C C . ARG A 1 98 ? 20.570 2.207 -5.639 1.00 68.62 98 ARG A C 1
ATOM 803 O O . ARG A 1 98 ? 21.379 1.667 -6.387 1.00 68.62 98 ARG A O 1
ATOM 810 N N . SER A 1 99 ? 19.757 3.185 -6.044 1.00 71.69 99 SER A N 1
ATOM 811 C CA . SER A 1 99 ? 19.762 3.669 -7.431 1.00 71.69 99 SER A CA 1
ATOM 812 C C . SER A 1 99 ? 21.004 4.503 -7.771 1.00 71.69 99 SER A C 1
ATOM 814 O O . SER A 1 99 ? 21.406 4.572 -8.932 1.00 71.69 99 SER A O 1
ATOM 816 N N . GLY A 1 100 ? 21.588 5.179 -6.771 1.00 69.19 100 GLY A N 1
ATOM 817 C CA . GLY A 1 100 ? 22.612 6.213 -6.965 1.00 69.19 100 GLY A CA 1
ATOM 818 C C . GLY A 1 100 ? 22.118 7.455 -7.727 1.00 69.19 100 GLY A C 1
ATOM 819 O O . GLY A 1 100 ? 22.898 8.387 -7.923 1.00 69.19 100 GLY A O 1
ATOM 820 N N . ASN A 1 101 ? 20.843 7.492 -8.136 1.00 83.62 101 ASN A N 1
ATOM 821 C CA . ASN A 1 101 ? 20.244 8.522 -8.975 1.00 83.62 101 ASN A CA 1
ATOM 822 C C . ASN A 1 101 ? 19.118 9.223 -8.217 1.00 83.62 101 ASN A C 1
ATOM 824 O O . ASN A 1 101 ? 18.111 8.615 -7.864 1.00 83.62 101 ASN A O 1
ATOM 828 N N . LEU A 1 102 ? 19.274 10.530 -8.022 1.00 91.06 102 LEU A N 1
ATOM 829 C CA . LEU A 1 102 ? 18.219 11.371 -7.471 1.00 91.06 102 LEU A CA 1
ATOM 830 C C . LEU A 1 102 ? 17.367 11.969 -8.586 1.00 91.06 102 LEU A C 1
ATOM 832 O O . LEU A 1 102 ? 17.888 12.376 -9.633 1.00 91.06 102 LEU A O 1
ATOM 836 N N . TYR A 1 103 ? 16.065 12.060 -8.329 1.00 94.44 103 TYR A N 1
ATOM 837 C CA . TYR A 1 103 ? 15.120 12.705 -9.223 1.00 94.44 103 TYR A CA 1
ATOM 838 C C . TYR A 1 103 ? 15.498 14.172 -9.399 1.00 94.44 103 TYR A C 1
ATOM 840 O O . TYR A 1 103 ? 15.797 14.886 -8.439 1.00 94.44 103 TYR A O 1
ATOM 848 N N . LYS A 1 104 ? 15.501 14.612 -10.656 1.00 95.06 104 LYS A N 1
ATOM 849 C CA . LYS A 1 104 ? 15.738 16.003 -11.023 1.00 95.06 104 LYS A CA 1
ATOM 850 C C . LYS A 1 104 ? 14.425 16.573 -11.498 1.00 95.06 104 LYS A C 1
ATOM 852 O O . LYS A 1 104 ? 13.836 16.022 -12.425 1.00 95.06 104 LYS A O 1
ATOM 857 N N . MET A 1 105 ? 14.023 17.674 -10.875 1.00 95.00 105 MET A N 1
ATOM 858 C CA . MET A 1 105 ? 12.774 18.314 -11.233 1.00 95.00 105 MET A CA 1
ATOM 859 C C . MET A 1 105 ? 12.772 18.731 -12.706 1.00 95.00 105 MET A C 1
ATOM 861 O O . MET A 1 105 ? 13.789 19.199 -13.226 1.00 95.00 105 MET A O 1
ATOM 865 N N . SER A 1 106 ? 11.626 18.575 -13.358 1.00 93.56 106 SER A N 1
ATOM 866 C CA . SER A 1 106 ? 11.414 18.880 -14.771 1.00 93.56 106 SER A CA 1
ATOM 867 C C . SER A 1 106 ? 11.573 20.374 -15.080 1.00 93.56 106 SER A C 1
ATOM 869 O O . SER A 1 106 ? 11.974 20.743 -16.184 1.00 93.56 106 SER A O 1
ATOM 871 N N . GLY A 1 107 ? 11.273 21.234 -14.097 1.00 91.81 107 GLY A N 1
ATOM 872 C CA . GLY A 1 107 ? 11.198 22.687 -14.264 1.00 91.81 107 GLY A CA 1
ATOM 873 C C . GLY A 1 107 ? 9.968 23.151 -15.052 1.00 91.81 107 GLY A C 1
ATOM 874 O O . GLY A 1 107 ? 9.919 24.309 -15.464 1.00 91.81 107 GLY A O 1
ATOM 875 N N . LEU A 1 108 ? 9.004 22.258 -15.291 1.00 91.56 108 LEU A N 1
ATOM 876 C CA . LEU A 1 108 ? 7.753 22.560 -15.977 1.00 91.56 108 LEU A CA 1
ATOM 877 C C . LEU A 1 108 ? 6.719 23.133 -15.005 1.00 91.56 108 LEU A C 1
ATOM 879 O O . LEU A 1 108 ? 6.769 22.900 -13.798 1.00 91.56 108 LEU A O 1
ATOM 883 N N . GLU A 1 109 ? 5.760 23.877 -15.549 1.00 94.12 109 GLU A N 1
ATOM 884 C CA . GLU A 1 109 ? 4.572 24.267 -14.797 1.00 94.12 109 GLU A CA 1
ATOM 885 C C . GLU A 1 109 ? 3.711 23.026 -14.538 1.00 94.12 109 GLU A C 1
ATOM 887 O O . GLU A 1 109 ? 3.373 22.286 -15.466 1.00 94.12 109 GLU A O 1
ATOM 892 N N . LEU A 1 110 ? 3.389 22.788 -13.267 1.00 96.06 110 LEU A N 1
ATOM 893 C CA . LEU A 1 110 ? 2.617 21.627 -12.847 1.00 96.06 110 LEU A CA 1
ATOM 894 C C . LEU A 1 110 ? 1.113 21.907 -12.918 1.00 96.06 110 LEU A C 1
ATOM 896 O O . LEU A 1 110 ? 0.680 23.028 -12.640 1.00 96.06 110 LEU A O 1
ATOM 900 N N . PRO A 1 111 ? 0.290 20.898 -13.252 1.00 95.38 111 PRO A N 1
ATOM 901 C CA . PRO A 1 111 ? -1.152 21.016 -13.104 1.00 95.38 111 PRO A CA 1
ATOM 902 C C . PRO A 1 111 ? -1.527 21.191 -11.625 1.00 95.38 111 PRO A C 1
ATOM 904 O O . PRO A 1 111 ? -0.860 20.666 -10.738 1.00 95.38 111 PRO A O 1
ATOM 907 N N . SER A 1 112 ? -2.643 21.872 -11.362 1.00 95.31 112 SER A N 1
ATOM 908 C CA . SER A 1 112 ? -3.147 22.073 -9.995 1.00 95.31 112 SER A CA 1
ATOM 909 C C . SER A 1 112 ? -3.647 20.788 -9.323 1.00 95.31 112 SER A C 1
ATOM 911 O O . SER A 1 112 ? -3.811 20.765 -8.109 1.00 95.31 112 SER A O 1
ATOM 913 N N . GLU A 1 113 ? -3.941 19.743 -10.102 1.00 96.31 113 GLU A N 1
ATOM 914 C CA . GLU A 1 113 ? -4.394 18.439 -9.616 1.00 96.31 113 GLU A CA 1
ATOM 915 C C . GLU A 1 113 ? -3.895 17.326 -10.546 1.00 96.31 113 GLU A C 1
ATOM 917 O O . GLU A 1 113 ? -3.938 17.451 -11.774 1.00 96.31 113 GLU A O 1
ATOM 922 N N . VAL A 1 114 ? -3.464 16.210 -9.955 1.00 96.31 114 VAL A N 1
ATOM 923 C CA . VAL A 1 114 ? -3.089 14.988 -10.671 1.00 96.31 114 VAL A CA 1
ATOM 924 C C . VAL A 1 114 ? -3.880 13.822 -10.098 1.00 96.31 114 VAL A C 1
ATOM 926 O O . VAL A 1 114 ? -3.775 13.505 -8.917 1.00 96.31 114 VAL A O 1
ATOM 929 N N . ASN A 1 115 ? -4.639 13.142 -10.957 1.00 96.75 115 ASN A N 1
ATOM 930 C CA . ASN A 1 115 ? -5.324 11.904 -10.608 1.00 96.75 115 ASN A CA 1
ATOM 931 C C . ASN A 1 115 ? -5.114 10.858 -11.708 1.00 96.75 115 ASN A C 1
ATOM 933 O O . ASN A 1 115 ? -5.577 11.012 -12.842 1.00 96.75 115 ASN A O 1
ATOM 937 N N . TRP A 1 116 ? -4.416 9.780 -11.357 1.00 97.31 116 TRP A N 1
ATOM 938 C CA . TRP A 1 116 ? -4.081 8.692 -12.274 1.00 97.31 116 TRP A CA 1
ATOM 939 C C . TRP A 1 116 ? -5.182 7.629 -12.397 1.00 97.31 116 TRP A C 1
ATOM 941 O O . TRP A 1 116 ? -5.160 6.857 -13.355 1.00 97.31 116 TRP A O 1
ATOM 951 N N . LEU A 1 117 ? -6.184 7.602 -11.506 1.00 95.38 117 LEU A N 1
ATOM 952 C CA . LEU A 1 117 ? -7.255 6.593 -11.543 1.00 95.38 117 LEU A CA 1
ATOM 953 C C . LEU A 1 117 ? -8.038 6.601 -12.870 1.00 95.38 117 LEU A C 1
ATOM 955 O O . LEU A 1 117 ? -8.160 5.537 -13.483 1.00 95.38 117 LEU A O 1
ATOM 959 N N . PRO A 1 118 ? -8.502 7.754 -13.405 1.00 96.75 118 PRO A N 1
ATOM 960 C CA . PRO A 1 118 ? -9.244 7.782 -14.668 1.00 96.75 118 PRO A CA 1
ATOM 961 C C . PRO A 1 118 ? -8.408 7.381 -15.889 1.00 96.75 118 PRO A C 1
ATOM 963 O O . PRO A 1 118 ? -8.963 7.179 -16.967 1.00 96.75 118 PRO A O 1
ATOM 966 N N . LYS A 1 119 ? -7.078 7.290 -15.753 1.00 95.75 119 LYS A N 1
ATOM 967 C CA . LYS A 1 119 ? -6.179 6.876 -16.838 1.00 95.75 119 LYS A CA 1
ATOM 968 C C . LYS A 1 119 ? -6.151 5.360 -17.036 1.00 95.75 119 LYS A C 1
ATOM 970 O O . LYS A 1 119 ? -5.609 4.916 -18.040 1.00 95.75 119 LYS A O 1
ATOM 975 N N . GLY A 1 120 ? -6.720 4.577 -16.114 1.00 96.38 120 GLY A N 1
ATOM 976 C CA . GLY A 1 120 ? -6.780 3.118 -16.236 1.00 96.38 120 GLY A CA 1
ATOM 977 C C . GLY A 1 120 ? -5.421 2.424 -16.102 1.00 96.38 120 GLY A C 1
ATOM 978 O O . GLY A 1 120 ? -5.249 1.328 -16.622 1.00 96.38 120 GLY A O 1
ATOM 979 N N . ILE A 1 121 ? -4.460 3.062 -15.423 1.00 97.50 121 ILE A N 1
ATOM 980 C CA . ILE A 1 121 ? -3.097 2.539 -15.217 1.00 97.50 121 ILE A CA 1
ATOM 981 C C . ILE A 1 121 ? -2.872 1.966 -13.808 1.00 97.50 121 ILE A C 1
ATOM 983 O O . ILE A 1 121 ? -1.752 1.612 -13.470 1.00 97.50 121 ILE A O 1
ATOM 987 N N . ILE A 1 122 ? -3.917 1.905 -12.978 1.00 97.19 122 ILE A N 1
ATOM 988 C CA . ILE A 1 122 ? -3.852 1.451 -11.583 1.00 97.19 122 ILE A CA 1
ATOM 989 C C . ILE A 1 122 ? -4.717 0.196 -11.442 1.00 97.19 122 ILE A C 1
ATOM 991 O O . ILE A 1 122 ? -5.881 0.194 -11.853 1.00 97.19 122 ILE A O 1
ATOM 995 N N . THR A 1 123 ? -4.157 -0.870 -10.869 1.00 97.19 123 THR A N 1
ATOM 996 C CA . THR A 1 123 ? -4.900 -2.097 -10.548 1.00 97.19 123 THR A CA 1
ATOM 997 C C . THR A 1 123 ? -5.866 -1.876 -9.373 1.00 97.19 123 THR A C 1
ATOM 999 O O . THR A 1 123 ? -5.712 -0.921 -8.609 1.00 97.19 123 THR A O 1
ATOM 1002 N N . PRO A 1 124 ? -6.906 -2.717 -9.201 1.00 97.19 124 PRO A N 1
ATOM 1003 C CA . PRO A 1 124 ? -7.778 -2.624 -8.033 1.00 97.19 124 PRO A CA 1
ATOM 1004 C C . PRO A 1 124 ? -6.993 -2.714 -6.720 1.00 97.19 124 PRO A C 1
ATOM 1006 O O . PRO A 1 124 ? -5.997 -3.432 -6.643 1.00 97.19 124 PRO A O 1
ATOM 1009 N N . VAL A 1 125 ? -7.480 -2.038 -5.675 1.00 97.81 125 VAL A N 1
ATOM 1010 C CA . VAL A 1 125 ? -6.896 -2.117 -4.327 1.00 97.81 125 VAL A CA 1
ATOM 1011 C C . VAL A 1 125 ? -6.809 -3.580 -3.881 1.00 97.81 125 VAL A C 1
ATOM 1013 O O . VAL A 1 125 ? -7.798 -4.314 -3.937 1.00 97.81 125 VAL A O 1
ATOM 1016 N N . LYS A 1 126 ? -5.616 -3.987 -3.440 1.00 97.50 126 LYS A N 1
ATOM 1017 C CA . LYS A 1 126 ? -5.302 -5.344 -2.972 1.00 97.50 126 LYS A CA 1
ATOM 1018 C C . LYS A 1 126 ? -5.231 -5.393 -1.437 1.00 97.50 126 LYS A C 1
ATOM 1020 O O . LYS A 1 126 ? -5.425 -4.381 -0.765 1.00 97.50 126 LYS A O 1
ATOM 1025 N N . ASP A 1 127 ? -4.973 -6.574 -0.874 1.00 96.44 127 ASP A N 1
ATOM 1026 C CA . ASP A 1 127 ? -4.982 -6.806 0.574 1.00 96.44 127 ASP A CA 1
ATOM 1027 C C . ASP A 1 127 ? -3.782 -7.639 1.044 1.00 96.44 127 ASP A C 1
ATOM 1029 O O . ASP A 1 127 ? -3.694 -8.826 0.741 1.00 96.44 127 ASP A O 1
ATOM 1033 N N . GLN A 1 128 ? -2.892 -7.030 1.835 1.00 95.06 128 GLN A N 1
ATOM 1034 C CA . GLN A 1 128 ? -1.736 -7.7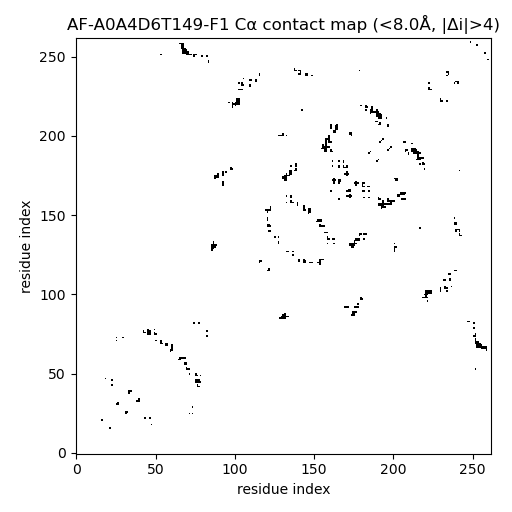16 2.433 1.00 95.06 128 GLN A CA 1
ATOM 1035 C C . GLN A 1 128 ? -2.101 -8.636 3.615 1.00 95.06 128 GLN A C 1
ATOM 1037 O O . GLN A 1 128 ? -1.270 -9.391 4.119 1.00 95.06 128 GLN A O 1
ATOM 1042 N N . GLY A 1 129 ? -3.332 -8.555 4.126 1.00 93.38 129 GLY A N 1
ATOM 1043 C CA . GLY A 1 129 ? -3.751 -9.333 5.286 1.00 93.38 129 GLY A CA 1
ATOM 1044 C C . GLY A 1 129 ? -2.907 -9.033 6.531 1.00 93.38 129 GLY A C 1
ATOM 1045 O O . GLY A 1 129 ? -2.804 -7.887 6.964 1.00 93.38 129 GLY A O 1
ATOM 1046 N N . SER A 1 130 ? -2.354 -10.076 7.154 1.00 8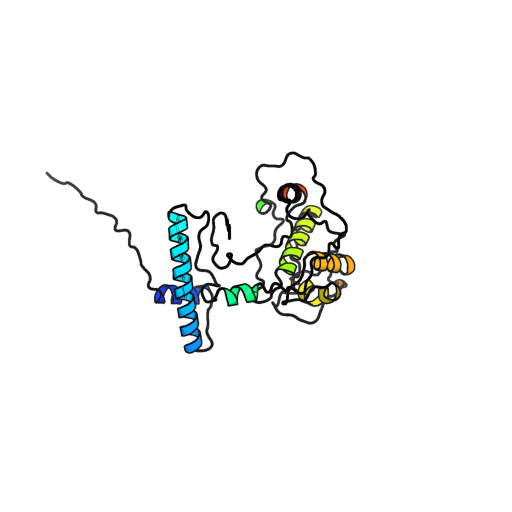9.88 130 SER A N 1
ATOM 1047 C CA . SER A 1 130 ? -1.520 -9.987 8.366 1.00 89.88 130 SER A CA 1
ATOM 1048 C C . SER A 1 130 ? -0.013 -10.026 8.102 1.00 89.88 130 SER A C 1
ATOM 1050 O O . SER A 1 130 ? 0.755 -10.114 9.056 1.00 89.88 130 SER A O 1
ATOM 1052 N N . CYS A 1 131 ? 0.398 -10.008 6.838 1.00 93.69 131 CYS A N 1
ATOM 1053 C CA . CYS A 1 131 ? 1.794 -10.010 6.425 1.00 93.69 131 CYS A CA 1
ATOM 1054 C C . CYS A 1 131 ? 2.295 -8.570 6.280 1.00 93.69 131 CYS A C 1
ATOM 1056 O O . CYS A 1 131 ? 1.619 -7.744 5.664 1.00 93.69 131 CYS A O 1
ATOM 1058 N N . GLY A 1 132 ? 3.488 -8.262 6.792 1.00 93.81 132 GLY A N 1
ATOM 1059 C CA . GLY A 1 132 ? 4.150 -6.957 6.662 1.00 93.81 132 GLY A CA 1
ATOM 1060 C C . GLY A 1 132 ? 4.724 -6.677 5.272 1.00 93.81 132 GLY A C 1
ATOM 1061 O O . GLY A 1 132 ? 5.793 -6.090 5.145 1.00 93.81 132 GLY A O 1
ATOM 1062 N N . SER A 1 133 ? 4.041 -7.099 4.208 1.00 95.81 133 SER A N 1
ATOM 1063 C CA . SER A 1 133 ? 4.523 -6.993 2.828 1.00 95.81 133 SER A CA 1
ATOM 1064 C C . SER A 1 133 ? 4.074 -5.715 2.112 1.00 95.81 133 SER A C 1
ATOM 1066 O O . SER A 1 133 ? 4.009 -5.698 0.884 1.00 95.81 133 SER A O 1
ATOM 1068 N N . CYS A 1 134 ? 3.741 -4.640 2.835 1.00 95.44 134 CYS A N 1
ATOM 1069 C CA . CYS A 1 134 ? 3.302 -3.366 2.240 1.00 95.44 134 CYS A CA 1
ATOM 1070 C C . CYS A 1 134 ? 4.306 -2.825 1.204 1.00 95.44 134 CYS A C 1
ATOM 1072 O O . CYS A 1 134 ? 3.913 -2.287 0.169 1.00 95.44 134 CYS A O 1
ATOM 1074 N N . TRP A 1 135 ? 5.600 -3.049 1.442 1.00 95.81 135 TRP A N 1
ATOM 1075 C CA . TRP A 1 135 ? 6.690 -2.723 0.527 1.00 95.81 135 TRP A CA 1
ATOM 1076 C C . TRP A 1 135 ? 6.561 -3.438 -0.828 1.00 95.81 135 TRP A C 1
ATOM 1078 O O . TRP A 1 135 ? 6.816 -2.832 -1.866 1.00 95.81 135 TRP A O 1
ATOM 1088 N N . ALA A 1 136 ? 6.111 -4.697 -0.847 1.00 97.88 136 ALA A N 1
ATOM 1089 C CA . ALA A 1 136 ? 5.932 -5.467 -2.075 1.00 97.88 136 ALA A CA 1
ATOM 1090 C C . ALA A 1 136 ? 4.758 -4.919 -2.897 1.00 97.88 136 ALA A C 1
ATOM 1092 O O . ALA A 1 136 ? 4.909 -4.694 -4.095 1.00 97.88 136 ALA A O 1
ATOM 1093 N N . PHE A 1 137 ? 3.628 -4.616 -2.244 1.00 98.56 137 PHE A N 1
ATOM 1094 C CA . PHE A 1 137 ? 2.472 -3.973 -2.886 1.00 98.56 137 PHE A CA 1
ATOM 1095 C C . PHE A 1 137 ? 2.823 -2.586 -3.436 1.00 98.56 137 PHE A C 1
ATOM 1097 O O . PHE A 1 137 ? 2.452 -2.253 -4.559 1.00 98.56 137 PHE A O 1
ATOM 1104 N N . SER A 1 138 ? 3.580 -1.792 -2.672 1.00 98.25 138 SER A N 1
ATOM 1105 C CA . SER A 1 138 ? 4.045 -0.469 -3.101 1.00 98.25 138 SER A CA 1
ATOM 1106 C C . SER A 1 138 ? 4.952 -0.562 -4.331 1.00 98.25 138 SER A C 1
ATOM 1108 O O . SER A 1 138 ? 4.768 0.195 -5.284 1.00 98.25 138 SER A O 1
ATOM 1110 N N . ALA A 1 139 ? 5.900 -1.507 -4.351 1.00 98.31 139 ALA A N 1
ATOM 1111 C CA . ALA A 1 139 ? 6.769 -1.731 -5.505 1.00 98.31 139 ALA A CA 1
ATOM 1112 C C . ALA A 1 139 ? 5.973 -2.202 -6.732 1.00 98.31 139 ALA A C 1
ATOM 1114 O O . ALA A 1 139 ? 6.110 -1.630 -7.813 1.00 98.31 139 ALA A O 1
ATOM 1115 N N . VAL A 1 140 ? 5.113 -3.212 -6.561 1.00 98.69 140 VAL A N 1
ATOM 1116 C CA . VAL A 1 140 ? 4.277 -3.756 -7.638 1.00 98.69 140 VAL A CA 1
ATOM 1117 C C . VAL A 1 140 ? 3.387 -2.678 -8.248 1.00 98.69 140 VAL A C 1
ATOM 1119 O O . VAL A 1 140 ? 3.424 -2.516 -9.463 1.00 98.69 140 VAL A O 1
ATOM 1122 N N . GLY A 1 141 ? 2.669 -1.886 -7.446 1.00 98.56 141 GLY A N 1
ATOM 1123 C CA . GLY A 1 141 ? 1.775 -0.845 -7.964 1.00 98.56 141 GLY A CA 1
ATOM 1124 C C . GLY A 1 141 ? 2.493 0.200 -8.827 1.00 98.56 141 GLY A C 1
ATOM 1125 O O . GLY A 1 141 ? 1.985 0.597 -9.881 1.00 98.56 141 GLY A O 1
ATOM 1126 N N . SER A 1 142 ? 3.710 0.594 -8.439 1.00 98.06 142 SER A N 1
ATOM 1127 C CA . SER A 1 142 ? 4.550 1.485 -9.251 1.00 98.06 142 SER A CA 1
ATOM 1128 C C . SER A 1 142 ? 4.993 0.823 -10.556 1.00 98.06 142 SER A C 1
ATOM 1130 O O . SER A 1 142 ? 4.887 1.438 -11.615 1.00 98.06 142 SER A O 1
ATOM 1132 N N . ILE A 1 143 ? 5.440 -0.438 -10.519 1.00 98.62 143 ILE A N 1
ATOM 1133 C CA . ILE A 1 143 ? 5.859 -1.176 -11.724 1.00 98.62 143 ILE A CA 1
ATOM 1134 C C . ILE A 1 143 ? 4.681 -1.372 -12.686 1.00 98.62 143 ILE A C 1
ATOM 1136 O O . ILE A 1 143 ? 4.831 -1.122 -13.881 1.00 98.62 143 ILE A O 1
ATOM 1140 N N . GLU A 1 144 ? 3.517 -1.789 -12.182 1.00 98.75 144 GLU A N 1
ATOM 1141 C CA . GLU A 1 144 ? 2.283 -1.958 -12.962 1.00 98.75 144 GLU A CA 1
ATOM 1142 C C . GLU A 1 144 ? 1.908 -0.654 -13.674 1.00 98.75 144 GLU A C 1
ATOM 1144 O O . GLU A 1 144 ? 1.662 -0.651 -14.882 1.00 98.75 144 GLU A O 1
ATOM 1149 N N . SER A 1 145 ? 1.952 0.468 -12.948 1.00 98.38 145 SER A N 1
ATOM 1150 C CA . SER A 1 145 ? 1.622 1.787 -13.494 1.00 98.38 145 SER A CA 1
ATOM 1151 C C . SER A 1 145 ? 2.620 2.241 -14.561 1.00 98.38 145 SER A C 1
ATOM 1153 O O . SER A 1 145 ? 2.217 2.724 -15.619 1.00 98.38 145 SER A O 1
ATOM 1155 N N . GLN A 1 146 ? 3.924 2.052 -14.330 1.00 98.31 146 GLN A N 1
ATOM 1156 C CA . GLN A 1 146 ? 4.962 2.369 -15.320 1.00 98.31 146 GLN A CA 1
ATOM 1157 C C . GLN A 1 146 ? 4.847 1.494 -16.572 1.00 98.31 146 GLN A C 1
ATOM 1159 O O . GLN A 1 146 ? 4.997 1.981 -17.696 1.00 98.31 146 GLN A O 1
ATOM 1164 N N . TYR A 1 147 ? 4.539 0.207 -16.400 1.00 98.38 147 TYR A N 1
ATOM 1165 C CA . TYR A 1 147 ? 4.299 -0.704 -17.512 1.00 98.38 147 TYR A CA 1
ATOM 1166 C C . TYR A 1 147 ? 3.093 -0.255 -18.344 1.00 98.38 147 TYR A C 1
ATOM 1168 O O . TYR A 1 147 ? 3.200 -0.160 -19.570 1.00 98.38 147 TYR A O 1
ATOM 1176 N N . ALA A 1 148 ? 1.985 0.108 -17.694 1.00 98.31 148 ALA A N 1
ATOM 1177 C CA . ALA A 1 148 ? 0.786 0.603 -18.363 1.00 98.31 148 ALA A CA 1
ATOM 1178 C C . ALA A 1 148 ? 1.027 1.934 -19.092 1.00 98.31 148 ALA A C 1
ATOM 1180 O O . ALA A 1 148 ? 0.612 2.082 -20.240 1.00 98.31 148 ALA A O 1
ATOM 1181 N N . LEU A 1 149 ? 1.774 2.870 -18.496 1.00 97.88 149 LEU A N 1
ATOM 1182 C CA . LEU A 1 149 ? 2.180 4.116 -19.160 1.00 97.88 149 LEU A CA 1
ATOM 1183 C C . LEU A 1 149 ? 3.038 3.865 -20.406 1.00 97.88 149 LEU A C 1
ATOM 1185 O O . LEU A 1 149 ? 2.917 4.579 -21.402 1.00 97.88 149 LEU A O 1
ATOM 1189 N N . LYS A 1 150 ? 3.908 2.851 -20.365 1.00 97.12 150 LYS A N 1
ATOM 1190 C CA . LYS A 1 150 ? 4.817 2.533 -21.468 1.00 97.12 150 LYS A CA 1
ATOM 1191 C C . LYS A 1 150 ? 4.142 1.778 -22.612 1.00 97.12 150 LYS A C 1
ATOM 1193 O O . LYS A 1 150 ? 4.507 1.989 -23.769 1.00 97.12 150 LYS A O 1
ATOM 1198 N N . THR A 1 151 ? 3.239 0.859 -22.288 1.00 97.56 151 THR A N 1
ATOM 1199 C CA . THR A 1 151 ? 2.707 -0.136 -23.235 1.00 97.56 151 THR A CA 1
ATOM 1200 C C . THR A 1 151 ? 1.245 0.094 -23.604 1.00 97.56 151 THR A C 1
ATOM 1202 O O . THR A 1 151 ? 0.807 -0.365 -24.655 1.00 97.56 151 THR A O 1
ATOM 1205 N N . GLY A 1 152 ? 0.493 0.804 -22.762 1.00 97.56 152 GLY A N 1
ATOM 1206 C CA . GLY A 1 152 ? -0.963 0.886 -22.839 1.00 97.56 152 GLY A CA 1
ATOM 1207 C C . GLY A 1 152 ? -1.692 -0.338 -22.269 1.00 97.56 152 GLY A C 1
ATOM 1208 O O . GLY A 1 152 ? -2.918 -0.373 -22.330 1.00 97.56 152 GLY A O 1
ATOM 1209 N N . GLU A 1 153 ? -0.981 -1.329 -21.720 1.00 97.19 153 GLU A N 1
ATOM 1210 C CA . GLU A 1 153 ? -1.564 -2.530 -21.112 1.00 97.19 153 GLU A CA 1
ATOM 1211 C C . GLU A 1 153 ? -1.426 -2.494 -19.586 1.00 97.19 153 GLU A C 1
ATOM 1213 O O . GLU A 1 153 ? -0.329 -2.340 -19.053 1.00 97.19 153 GLU A O 1
ATOM 1218 N N . LEU A 1 154 ? -2.538 -2.686 -18.872 1.00 97.56 154 LEU A N 1
ATOM 1219 C CA . LEU A 1 154 ? -2.519 -2.872 -17.424 1.00 97.56 154 LEU A CA 1
ATOM 1220 C C . LEU A 1 154 ? -2.325 -4.352 -17.086 1.00 97.56 154 LEU A C 1
ATOM 1222 O O . LEU A 1 154 ? -3.123 -5.204 -17.480 1.00 97.56 154 LEU A O 1
ATOM 1226 N N . ILE A 1 155 ? -1.287 -4.642 -16.308 1.00 97.50 155 ILE A N 1
ATOM 1227 C CA . ILE A 1 155 ? -0.924 -5.987 -15.866 1.00 97.50 155 ILE A CA 1
ATOM 1228 C C . ILE A 1 155 ? -1.057 -6.098 -14.345 1.00 97.50 155 ILE A C 1
ATOM 1230 O O . ILE A 1 155 ? -0.837 -5.123 -13.639 1.00 97.50 155 ILE A O 1
ATOM 1234 N N . ASN A 1 156 ? -1.423 -7.281 -13.846 1.00 98.25 156 ASN A N 1
ATOM 1235 C CA . ASN A 1 156 ? -1.488 -7.572 -12.413 1.00 98.25 156 ASN A CA 1
ATOM 1236 C C . ASN A 1 156 ? -0.308 -8.476 -12.020 1.00 98.25 156 ASN A C 1
ATOM 1238 O O . ASN A 1 156 ? -0.293 -9.663 -12.367 1.00 98.25 156 ASN A O 1
ATOM 1242 N N . LEU A 1 157 ? 0.696 -7.905 -11.358 1.00 98.81 157 LEU A N 1
ATOM 1243 C CA . LEU A 1 157 ? 1.946 -8.569 -10.981 1.00 98.81 157 LEU A CA 1
ATOM 1244 C C . LEU A 1 157 ? 1.836 -9.219 -9.601 1.00 98.81 157 LEU A C 1
ATOM 1246 O O . LEU A 1 157 ? 0.902 -8.950 -8.847 1.00 98.81 157 LEU A O 1
ATOM 1250 N N . SER A 1 158 ? 2.761 -10.130 -9.306 1.00 98.81 158 SER A N 1
ATOM 1251 C CA . SER A 1 158 ? 2.779 -10.896 -8.060 1.00 98.81 158 SER A CA 1
ATOM 1252 C C . SER A 1 158 ? 3.596 -10.209 -6.970 1.00 98.81 158 SER A C 1
ATOM 1254 O O . SER A 1 158 ? 4.823 -10.133 -7.049 1.00 98.81 158 SER A O 1
ATOM 1256 N N . GLU A 1 159 ? 2.934 -9.790 -5.894 1.00 98.81 159 GLU A N 1
ATOM 1257 C CA . GLU A 1 159 ? 3.619 -9.383 -4.666 1.00 98.81 159 GLU A CA 1
ATOM 1258 C C . GLU A 1 159 ? 4.303 -10.566 -3.983 1.00 98.81 159 GLU A C 1
ATOM 1260 O O . GLU A 1 159 ? 5.389 -10.407 -3.431 1.00 98.81 159 GLU A O 1
ATOM 1265 N N . GLN A 1 160 ? 3.706 -11.760 -4.050 1.00 98.81 160 GLN A N 1
ATOM 1266 C CA . GLN A 1 160 ? 4.249 -12.961 -3.410 1.00 98.81 160 GLN A CA 1
ATOM 1267 C C . GLN A 1 160 ? 5.599 -13.366 -3.998 1.00 98.81 160 GLN A C 1
ATOM 1269 O O . GLN A 1 160 ? 6.499 -13.762 -3.265 1.00 98.81 160 GLN A O 1
ATOM 1274 N N . ASN A 1 161 ? 5.781 -13.179 -5.308 1.00 98.81 161 ASN A N 1
ATOM 1275 C CA . ASN A 1 161 ? 7.078 -13.354 -5.945 1.00 98.81 161 ASN A CA 1
ATOM 1276 C C . ASN A 1 161 ? 8.144 -12.484 -5.254 1.00 98.81 161 ASN A C 1
ATOM 1278 O O . ASN A 1 161 ? 9.254 -12.961 -5.028 1.00 98.81 161 ASN A O 1
ATOM 1282 N N . LEU A 1 162 ? 7.831 -11.234 -4.902 1.00 98.75 162 LEU A N 1
ATOM 1283 C CA . LEU A 1 162 ? 8.774 -10.373 -4.189 1.00 98.75 162 LEU A CA 1
ATOM 1284 C C . LEU A 1 162 ? 8.985 -10.845 -2.751 1.00 98.75 162 LEU A C 1
ATOM 1286 O O . LEU A 1 162 ? 10.143 -10.950 -2.337 1.00 98.75 162 LEU A O 1
ATOM 1290 N N . VAL A 1 163 ? 7.898 -11.139 -2.027 1.00 98.19 163 VAL A N 1
ATOM 1291 C CA . VAL A 1 163 ? 7.924 -11.629 -0.635 1.00 98.19 163 VAL A CA 1
ATOM 1292 C C . VAL A 1 163 ? 8.860 -12.828 -0.507 1.00 98.19 163 VAL A C 1
ATOM 1294 O O . VAL A 1 163 ? 9.779 -12.794 0.306 1.00 98.19 163 VAL A O 1
ATOM 1297 N N . ASP A 1 164 ? 8.715 -13.822 -1.381 1.00 98.62 164 ASP A N 1
ATOM 1298 C CA . ASP A 1 164 ? 9.439 -15.088 -1.255 1.00 98.62 164 ASP A CA 1
ATOM 1299 C C . ASP A 1 164 ? 10.867 -15.040 -1.826 1.00 98.62 164 ASP A C 1
ATOM 1301 O O . ASP A 1 164 ? 11.735 -15.810 -1.406 1.00 98.62 164 ASP A O 1
ATOM 1305 N N . CYS A 1 165 ? 11.133 -14.190 -2.828 1.00 98.62 165 CYS A N 1
ATOM 1306 C CA . CYS A 1 165 ? 12.356 -14.290 -3.639 1.00 98.62 165 CYS A CA 1
ATOM 1307 C C . CYS A 1 165 ? 13.360 -13.148 -3.473 1.00 98.62 165 CYS A C 1
ATOM 1309 O O . CYS A 1 165 ? 14.517 -13.306 -3.865 1.00 98.62 165 CYS A O 1
ATOM 1311 N N . SER A 1 166 ? 12.964 -12.003 -2.914 1.00 97.50 166 SER A N 1
ATOM 1312 C CA . SER A 1 166 ? 13.855 -10.834 -2.826 1.00 97.50 166 SER A CA 1
ATOM 1313 C C . SER A 1 166 ? 14.691 -10.780 -1.539 1.00 97.50 166 SER A C 1
ATOM 1315 O O . SER A 1 166 ? 15.394 -9.799 -1.296 1.00 97.50 166 SER A O 1
ATOM 1317 N N . GLY A 1 167 ? 14.693 -11.855 -0.741 1.00 95.25 167 GLY A N 1
ATOM 1318 C CA . GLY A 1 167 ? 15.437 -11.927 0.519 1.00 95.25 167 GLY A CA 1
ATOM 1319 C C . GLY A 1 167 ? 16.936 -11.637 0.377 1.00 95.25 167 GLY A C 1
ATOM 1320 O O . GLY A 1 167 ? 17.515 -10.871 1.144 1.00 95.25 167 GLY A O 1
ATOM 1321 N N . SER A 1 168 ? 17.574 -12.152 -0.682 1.00 95.38 168 SER A N 1
ATOM 1322 C CA . SER A 1 168 ? 18.997 -11.898 -0.958 1.00 95.38 168 SER A CA 1
ATOM 1323 C C . SER A 1 168 ? 19.320 -10.441 -1.313 1.00 95.38 168 SER A C 1
ATOM 1325 O O . SER A 1 168 ? 20.491 -10.067 -1.306 1.00 95.38 168 SER A O 1
ATOM 1327 N N . TYR A 1 169 ? 18.307 -9.630 -1.630 1.00 93.94 169 TYR A N 1
ATOM 1328 C CA . TYR A 1 169 ? 18.438 -8.201 -1.922 1.00 93.94 169 TYR A CA 1
ATOM 1329 C C . TYR A 1 169 ? 18.268 -7.327 -0.669 1.00 93.94 169 TYR A C 1
ATOM 1331 O O . TYR A 1 169 ? 18.582 -6.140 -0.709 1.00 93.94 169 TYR A O 1
ATOM 1339 N N . GLY A 1 170 ? 17.853 -7.916 0.460 1.00 92.38 170 GLY A N 1
ATOM 1340 C CA . GLY A 1 170 ? 17.725 -7.237 1.752 1.00 92.38 170 GLY A CA 1
ATOM 1341 C C . GLY A 1 170 ? 16.293 -7.072 2.260 1.00 92.38 170 GLY A C 1
ATOM 1342 O O . GLY A 1 170 ? 16.107 -6.437 3.296 1.00 92.38 170 GLY A O 1
ATOM 1343 N N . ASN A 1 171 ? 15.298 -7.618 1.555 1.00 93.62 171 ASN A N 1
ATOM 1344 C CA . ASN A 1 171 ? 13.936 -7.739 2.078 1.00 93.62 171 ASN A CA 1
ATOM 1345 C C . ASN A 1 171 ? 13.821 -8.935 3.031 1.00 93.62 171 ASN A C 1
ATOM 1347 O O . ASN A 1 171 ? 14.628 -9.857 2.974 1.00 93.62 171 ASN A O 1
ATOM 1351 N N . ASP A 1 172 ? 12.805 -8.923 3.884 1.00 93.94 172 ASP A N 1
ATOM 1352 C CA . ASP A 1 172 ? 12.557 -9.937 4.914 1.00 93.94 172 ASP A CA 1
ATOM 1353 C C . ASP A 1 172 ? 11.096 -10.412 4.861 1.00 93.94 172 ASP A C 1
ATOM 1355 O O . ASP A 1 172 ? 10.426 -10.561 5.876 1.00 93.94 172 ASP A O 1
ATOM 1359 N N . GLY A 1 173 ? 10.557 -10.561 3.645 1.00 94.44 173 GLY A N 1
ATOM 1360 C CA . GLY A 1 173 ? 9.211 -11.086 3.414 1.00 94.44 173 GLY A CA 1
ATOM 1361 C C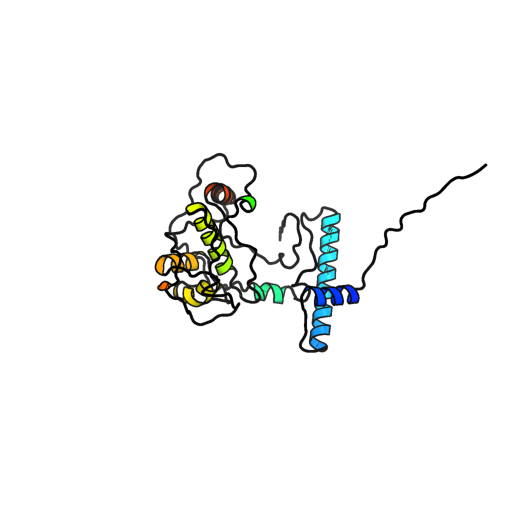 . GLY A 1 173 ? 8.114 -10.344 4.195 1.00 94.44 173 GLY A C 1
ATOM 1362 O O . GLY A 1 173 ? 7.926 -9.131 4.031 1.00 94.44 173 GLY A O 1
ATOM 1363 N N . CYS A 1 174 ? 7.383 -11.075 5.038 1.00 94.25 174 CYS A N 1
ATOM 1364 C CA . CYS A 1 174 ? 6.342 -10.563 5.930 1.00 94.25 174 CYS A CA 1
ATOM 1365 C C . CYS A 1 174 ? 6.868 -9.811 7.158 1.00 94.25 174 CYS A C 1
ATOM 1367 O O . CYS A 1 174 ? 6.073 -9.166 7.851 1.00 94.25 174 CYS A O 1
ATOM 1369 N N . ASP A 1 175 ? 8.172 -9.855 7.415 1.00 91.94 175 ASP A N 1
ATOM 1370 C CA . ASP A 1 175 ? 8.847 -9.040 8.421 1.00 91.94 175 ASP A CA 1
ATOM 1371 C C . ASP A 1 175 ? 9.331 -7.691 7.870 1.00 91.94 175 ASP A C 1
ATOM 1373 O O . ASP A 1 175 ? 9.852 -6.868 8.613 1.00 91.94 175 ASP A O 1
ATOM 1377 N N . GLY A 1 176 ? 9.061 -7.390 6.598 1.00 92.06 176 GLY A N 1
ATOM 1378 C CA . GLY A 1 176 ? 9.231 -6.057 6.023 1.00 92.06 176 GLY A CA 1
ATOM 1379 C C . GLY A 1 176 ? 10.284 -5.998 4.923 1.00 92.06 176 GLY A C 1
ATOM 1380 O O . GLY A 1 176 ? 10.919 -6.983 4.561 1.00 92.06 176 GLY A O 1
ATOM 1381 N N . GLY A 1 177 ? 10.452 -4.818 4.335 1.00 92.25 177 GLY A N 1
ATOM 1382 C CA . GLY A 1 177 ? 11.277 -4.644 3.146 1.00 92.25 177 GLY A CA 1
ATOM 1383 C C . GLY A 1 177 ? 11.212 -3.227 2.594 1.00 92.25 177 GLY A C 1
ATOM 1384 O O . GLY A 1 177 ? 10.543 -2.356 3.152 1.00 92.25 177 GLY A O 1
ATOM 1385 N N . LEU A 1 178 ? 11.920 -2.996 1.491 1.00 93.00 178 LEU A N 1
ATOM 1386 C CA . LEU A 1 178 ? 11.963 -1.728 0.772 1.00 93.00 178 LEU A CA 1
ATOM 1387 C C . LEU A 1 178 ? 11.705 -1.941 -0.716 1.00 93.00 178 LEU A C 1
ATOM 1389 O O . LEU A 1 178 ? 12.175 -2.903 -1.329 1.00 93.00 178 LEU A O 1
ATOM 1393 N N . MET A 1 179 ? 10.996 -0.982 -1.306 1.00 95.38 179 MET A N 1
ATOM 1394 C CA . MET A 1 179 ? 10.656 -0.986 -2.725 1.00 95.38 179 MET A CA 1
ATOM 1395 C C . MET A 1 179 ? 11.910 -0.999 -3.603 1.00 95.38 179 MET A C 1
ATOM 1397 O O . MET A 1 179 ? 11.954 -1.744 -4.570 1.00 95.38 179 MET A O 1
ATOM 1401 N N . ASP A 1 180 ? 12.968 -0.291 -3.212 1.00 94.81 180 ASP A N 1
ATOM 1402 C CA . ASP A 1 180 ? 14.268 -0.309 -3.891 1.00 94.81 180 ASP A CA 1
ATOM 1403 C C . ASP A 1 180 ? 14.870 -1.708 -4.041 1.00 94.81 180 ASP A C 1
ATOM 1405 O O . ASP A 1 180 ? 15.336 -2.072 -5.119 1.00 94.81 180 ASP A O 1
ATOM 1409 N N . TYR A 1 181 ? 14.836 -2.522 -2.982 1.00 95.00 181 TYR A N 1
ATOM 1410 C CA . TYR A 1 181 ? 15.331 -3.903 -3.029 1.00 95.00 181 TYR A CA 1
ATOM 1411 C C . TYR A 1 181 ? 14.452 -4.778 -3.923 1.00 95.00 181 TYR A C 1
ATOM 1413 O O . TYR A 1 181 ? 14.951 -5.659 -4.623 1.00 95.00 181 TYR A O 1
ATOM 1421 N N . ALA A 1 182 ? 13.146 -4.503 -3.950 1.00 97.12 182 ALA A N 1
ATOM 1422 C CA . ALA A 1 182 ? 12.236 -5.146 -4.885 1.00 97.12 182 ALA A CA 1
ATOM 1423 C C . ALA A 1 182 ? 12.544 -4.752 -6.338 1.00 97.12 182 ALA A C 1
ATOM 1425 O O . ALA A 1 182 ? 12.646 -5.626 -7.196 1.00 97.12 182 ALA A O 1
ATOM 1426 N N . PHE A 1 183 ? 12.748 -3.464 -6.625 1.00 97.56 183 PHE A N 1
ATOM 1427 C CA . PHE A 1 183 ? 13.123 -2.988 -7.956 1.00 97.56 183 PHE A CA 1
ATOM 1428 C C . PHE A 1 183 ? 14.449 -3.600 -8.410 1.00 97.56 183 PHE A C 1
ATOM 1430 O O . PHE A 1 183 ? 14.563 -4.037 -9.555 1.00 97.56 183 PHE A O 1
ATOM 1437 N N . GLU A 1 184 ? 15.426 -3.716 -7.509 1.00 96.25 184 GLU A N 1
ATOM 1438 C CA . GLU A 1 184 ? 16.694 -4.381 -7.794 1.00 96.25 184 GLU A CA 1
ATOM 1439 C C . GLU A 1 184 ? 16.505 -5.861 -8.158 1.00 96.25 184 GLU A C 1
ATOM 1441 O O . GLU A 1 184 ? 17.019 -6.319 -9.182 1.00 96.25 184 GLU A O 1
ATOM 1446 N N . TYR A 1 185 ? 15.697 -6.592 -7.385 1.00 97.88 185 TYR A N 1
ATOM 1447 C CA . TYR A 1 185 ? 15.344 -7.978 -7.691 1.00 97.88 185 TYR A CA 1
ATOM 1448 C C . TYR A 1 185 ? 14.689 -8.114 -9.075 1.00 97.88 185 TYR A C 1
ATOM 1450 O O . TYR A 1 185 ? 15.100 -8.964 -9.874 1.00 97.88 185 TYR A O 1
ATOM 1458 N N . VAL A 1 186 ? 13.698 -7.267 -9.383 1.00 98.56 186 VAL A N 1
ATOM 1459 C CA . VAL A 1 186 ? 12.962 -7.313 -10.658 1.00 98.56 186 VAL A CA 1
ATOM 1460 C C . VAL A 1 186 ? 13.856 -6.913 -11.834 1.00 98.56 186 VAL A C 1
ATOM 1462 O O . VAL A 1 186 ? 13.683 -7.433 -12.936 1.00 98.56 186 VAL A O 1
ATOM 1465 N N . ARG A 1 187 ? 14.848 -6.039 -11.632 1.00 97.75 187 ARG A N 1
ATOM 1466 C CA . ARG A 1 187 ? 15.852 -5.726 -12.659 1.00 97.75 187 ARG A CA 1
ATOM 1467 C C . ARG A 1 187 ? 16.629 -6.979 -13.050 1.00 97.75 187 ARG A C 1
ATOM 1469 O O . ARG A 1 187 ? 16.719 -7.301 -14.232 1.00 97.75 187 ARG A O 1
ATOM 1476 N N . ASP A 1 188 ? 17.141 -7.705 -12.063 1.00 97.81 188 ASP A N 1
ATOM 1477 C CA . ASP A 1 188 ? 18.072 -8.817 -12.278 1.00 97.81 188 ASP A CA 1
ATOM 1478 C C . ASP A 1 188 ? 17.375 -10.134 -12.681 1.00 97.81 188 ASP A C 1
ATOM 1480 O O . ASP A 1 188 ? 17.948 -10.968 -13.395 1.00 97.81 188 ASP A O 1
ATOM 1484 N N . ASN A 1 189 ? 16.134 -10.339 -12.227 1.00 98.31 189 ASN A N 1
ATOM 1485 C CA . ASN A 1 189 ? 15.411 -11.606 -12.381 1.00 98.31 189 ASN A CA 1
ATOM 1486 C C . ASN A 1 189 ? 14.143 -11.477 -13.221 1.00 98.31 189 ASN A C 1
ATOM 1488 O O . ASN A 1 189 ? 13.879 -12.345 -14.057 1.00 98.31 189 ASN A O 1
ATOM 1492 N N . GLY A 1 190 ? 13.411 -10.384 -13.032 1.00 98.56 190 GLY A N 1
ATOM 1493 C CA . GLY A 1 190 ? 12.068 -10.167 -13.552 1.00 98.56 190 GLY A CA 1
ATOM 1494 C C . GLY A 1 190 ? 10.991 -10.457 -12.507 1.00 98.56 190 GLY A C 1
ATOM 1495 O O . GLY A 1 190 ? 11.294 -10.606 -11.324 1.00 98.56 190 GLY A O 1
ATOM 1496 N N . ILE A 1 191 ? 9.732 -10.492 -12.938 1.00 98.88 191 ILE A N 1
ATOM 1497 C CA . ILE A 1 191 ? 8.573 -10.691 -12.058 1.00 98.88 191 ILE A CA 1
ATOM 1498 C C . ILE A 1 191 ? 7.442 -11.411 -12.794 1.00 98.88 191 ILE A C 1
ATOM 1500 O O . ILE A 1 191 ? 7.255 -11.208 -13.995 1.00 98.88 191 ILE A O 1
ATOM 1504 N N . GLU A 1 192 ? 6.697 -12.258 -12.084 1.00 98.81 192 GLU A N 1
ATOM 1505 C CA . GLU A 1 192 ? 5.528 -12.981 -12.602 1.00 98.81 192 GLU A CA 1
ATOM 1506 C C . GLU A 1 192 ? 4.205 -12.218 -12.414 1.00 98.81 192 GLU A C 1
ATOM 1508 O O . GLU A 1 192 ? 4.094 -11.276 -11.625 1.00 98.81 192 GLU A O 1
ATOM 1513 N N . LYS A 1 193 ? 3.160 -12.662 -13.124 1.00 98.62 193 LYS A N 1
ATOM 1514 C CA . LYS A 1 193 ? 1.777 -12.223 -12.887 1.00 98.62 193 LYS A CA 1
ATOM 1515 C C . LYS A 1 193 ? 1.224 -12.840 -11.602 1.00 98.62 193 LYS A C 1
ATOM 1517 O O . LYS A 1 193 ? 1.525 -13.986 -11.275 1.00 98.62 193 LYS A O 1
ATOM 1522 N N . THR A 1 194 ? 0.294 -12.141 -10.952 1.00 98.31 194 THR A N 1
ATOM 1523 C CA . THR A 1 194 ? -0.487 -12.686 -9.822 1.00 98.31 194 THR A CA 1
ATOM 1524 C C . THR A 1 194 ? -1.213 -13.991 -10.194 1.00 98.31 194 THR A C 1
ATOM 1526 O O . THR A 1 194 ? -1.380 -14.867 -9.354 1.00 98.31 194 THR A O 1
ATOM 1529 N N . SER A 1 195 ? -1.618 -14.168 -11.459 1.00 98.19 195 SER A N 1
ATOM 1530 C CA . SER A 1 195 ? -2.254 -15.409 -11.932 1.00 98.19 195 SER A CA 1
ATOM 1531 C C . SER A 1 195 ? -1.335 -16.631 -11.903 1.00 98.19 195 SER A C 1
ATOM 1533 O O . SER A 1 195 ? -1.820 -17.753 -11.785 1.00 98.19 195 SER A O 1
ATOM 1535 N N . ASP A 1 196 ? -0.028 -16.418 -12.046 1.00 98.50 196 ASP A N 1
ATOM 1536 C CA . ASP A 1 196 ? 0.984 -17.472 -12.091 1.00 98.50 196 ASP A CA 1
ATOM 1537 C C . ASP A 1 196 ? 1.625 -17.731 -10.726 1.00 98.50 196 ASP A C 1
ATOM 1539 O O . ASP A 1 196 ? 2.013 -18.869 -10.446 1.00 98.50 196 ASP A O 1
ATOM 1543 N N . TYR A 1 197 ? 1.670 -16.695 -9.884 1.00 98.69 197 TYR A N 1
ATOM 1544 C CA . TYR A 1 197 ? 2.203 -16.720 -8.526 1.00 98.69 197 TYR A CA 1
ATOM 1545 C C . TYR A 1 197 ? 1.259 -15.945 -7.581 1.00 98.69 197 TYR A C 1
ATOM 1547 O O . TYR A 1 197 ? 1.487 -14.763 -7.308 1.00 98.69 197 TYR A O 1
ATOM 1555 N N . PRO A 1 198 ? 0.167 -16.570 -7.101 1.00 98.44 198 PRO A N 1
ATOM 1556 C CA . PRO A 1 198 ? -0.845 -15.897 -6.284 1.00 98.44 198 PRO A CA 1
ATOM 1557 C C . PRO A 1 198 ? -0.335 -15.453 -4.910 1.00 98.44 198 PRO A C 1
ATOM 1559 O O . PRO A 1 198 ? 0.527 -16.102 -4.322 1.00 98.44 198 PRO A O 1
ATOM 1562 N N . TYR A 1 199 ? -0.927 -14.383 -4.373 1.00 98.50 199 TYR A N 1
ATOM 1563 C CA . TYR A 1 199 ? -0.646 -13.909 -3.018 1.00 98.50 199 TYR A CA 1
ATOM 1564 C C . TYR A 1 199 ? -1.232 -14.828 -1.948 1.00 98.50 199 TYR A C 1
ATOM 1566 O O . TYR A 1 199 ? -2.427 -15.129 -1.965 1.00 98.50 199 TYR A O 1
ATOM 1574 N N . THR A 1 200 ? -0.387 -15.261 -1.013 1.00 97.69 200 THR A N 1
ATOM 1575 C CA . THR A 1 200 ? -0.754 -16.171 0.079 1.00 97.69 200 THR A CA 1
ATOM 1576 C C . THR A 1 200 ? -0.716 -15.487 1.446 1.00 97.69 200 THR A C 1
ATOM 1578 O O . THR A 1 200 ? -1.408 -15.929 2.364 1.00 97.69 200 THR A O 1
ATOM 1581 N N . GLY A 1 201 ? 0.021 -14.378 1.579 1.00 95.38 201 GLY A N 1
ATOM 1582 C CA . GLY A 1 201 ? 0.055 -13.574 2.804 1.00 95.38 201 GLY A CA 1
ATOM 1583 C C . GLY A 1 201 ? 0.871 -14.191 3.940 1.00 95.38 201 GLY A C 1
ATOM 1584 O O . GLY A 1 201 ? 0.576 -13.947 5.111 1.00 95.38 201 GLY A O 1
ATOM 1585 N N . TYR A 1 202 ? 1.873 -14.999 3.606 1.00 95.94 202 TYR A N 1
ATOM 1586 C CA . TYR A 1 202 ? 2.886 -15.528 4.518 1.00 95.94 202 TYR A CA 1
ATOM 1587 C C . TYR A 1 202 ? 4.186 -15.788 3.745 1.00 95.94 202 TYR A C 1
ATOM 1589 O O . TYR A 1 202 ? 4.162 -15.845 2.516 1.00 95.94 202 TYR A O 1
ATOM 1597 N N . ASP A 1 203 ? 5.300 -15.956 4.455 1.00 96.50 203 ASP A N 1
ATOM 1598 C CA . ASP A 1 203 ? 6.584 -16.293 3.838 1.00 96.50 203 ASP A CA 1
ATOM 1599 C C . ASP A 1 203 ? 6.582 -17.732 3.326 1.00 96.50 203 ASP A C 1
ATOM 1601 O O . ASP A 1 203 ? 6.343 -18.675 4.090 1.00 96.50 203 ASP A O 1
ATOM 1605 N N . ASP A 1 204 ? 6.885 -17.909 2.045 1.00 96.62 204 ASP A N 1
ATOM 1606 C CA . ASP A 1 204 ? 7.060 -19.219 1.433 1.00 96.62 204 ASP A CA 1
ATOM 1607 C C . ASP A 1 204 ? 8.438 -19.327 0.765 1.00 96.62 204 ASP A C 1
ATOM 1609 O O . ASP A 1 204 ? 9.242 -18.392 0.691 1.00 96.62 204 ASP A O 1
ATOM 1613 N N . ARG A 1 205 ? 8.760 -20.521 0.280 1.00 97.69 205 ARG A N 1
ATOM 1614 C CA . ARG A 1 205 ? 9.953 -20.738 -0.522 1.00 97.69 205 ARG A CA 1
ATOM 1615 C C . ARG A 1 205 ? 9.762 -20.099 -1.895 1.00 97.69 205 ARG A C 1
ATOM 1617 O O . ARG A 1 205 ? 8.828 -20.450 -2.607 1.00 97.69 205 ARG A O 1
ATOM 1624 N N . CYS A 1 206 ? 10.747 -19.307 -2.324 1.00 98.50 206 CYS A N 1
ATOM 1625 C CA . CYS A 1 206 ? 10.792 -18.758 -3.678 1.00 98.50 206 CYS A CA 1
ATOM 1626 C C . CYS A 1 206 ? 10.524 -19.822 -4.757 1.00 98.50 206 CYS A C 1
ATOM 1628 O O . CYS A 1 206 ? 11.334 -20.735 -4.966 1.00 98.50 206 CYS A O 1
ATOM 1630 N N . ALA A 1 207 ? 9.402 -19.662 -5.460 1.00 98.19 207 ALA A N 1
ATOM 1631 C CA . ALA A 1 207 ? 8.956 -20.520 -6.554 1.00 98.19 207 ALA A CA 1
ATOM 1632 C C . ALA A 1 207 ? 9.070 -19.842 -7.933 1.00 98.19 207 ALA A C 1
ATOM 1634 O O . ALA A 1 207 ? 8.506 -20.336 -8.910 1.00 98.19 207 ALA A O 1
ATOM 1635 N N . PHE A 1 208 ? 9.807 -18.726 -8.018 1.00 98.62 208 PHE A N 1
ATOM 1636 C CA . PHE A 1 208 ? 9.958 -17.948 -9.245 1.00 98.62 208 PHE A CA 1
ATOM 1637 C C . PHE A 1 208 ? 10.487 -18.792 -10.410 1.00 98.62 208 PHE A C 1
ATOM 1639 O O . PHE A 1 208 ? 11.482 -19.516 -10.307 1.00 98.62 208 PHE A O 1
ATOM 1646 N N . SER A 1 209 ? 9.847 -18.624 -11.559 1.00 98.38 209 SER A N 1
ATOM 1647 C CA . SER A 1 209 ? 10.147 -19.258 -12.824 1.00 98.38 209 SER A CA 1
ATOM 1648 C C . SER A 1 209 ? 10.454 -18.200 -13.876 1.00 98.38 209 SER A C 1
ATOM 1650 O O . SER A 1 209 ? 9.580 -17.487 -14.367 1.00 98.38 209 SER A O 1
ATOM 1652 N N . ARG A 1 210 ? 11.711 -18.159 -14.331 1.00 97.38 210 ARG A N 1
ATOM 1653 C CA . ARG A 1 210 ? 12.149 -17.208 -15.366 1.00 97.38 210 ARG A CA 1
ATOM 1654 C C . ARG A 1 210 ? 11.331 -17.300 -16.661 1.00 97.38 210 ARG A C 1
ATOM 1656 O O . ARG A 1 210 ? 11.155 -16.288 -17.325 1.00 97.38 210 ARG A O 1
ATOM 1663 N N . SER A 1 211 ? 10.805 -18.477 -17.011 1.00 98.00 211 SER A N 1
ATOM 1664 C CA . SER A 1 211 ? 9.939 -18.652 -18.190 1.00 98.00 211 SER A CA 1
ATOM 1665 C C . SER A 1 211 ? 8.552 -18.019 -18.053 1.00 98.00 211 SER A C 1
ATOM 1667 O O . SER A 1 211 ? 7.867 -17.872 -19.060 1.00 98.00 211 SER A O 1
ATOM 1669 N N . LYS A 1 212 ? 8.129 -17.678 -16.832 1.00 98.31 212 LYS A N 1
ATOM 1670 C CA . LYS A 1 212 ? 6.865 -16.993 -16.540 1.00 98.31 212 LYS A CA 1
ATOM 1671 C C . LYS A 1 212 ? 7.043 -15.504 -16.233 1.00 98.31 212 LYS A C 1
ATOM 1673 O O . LYS A 1 212 ? 6.055 -14.799 -16.047 1.00 98.31 212 LYS A O 1
ATOM 1678 N N . SER A 1 213 ? 8.288 -15.026 -16.186 1.00 98.38 213 SER A N 1
ATOM 1679 C CA . SER A 1 213 ? 8.576 -13.604 -16.036 1.00 98.38 213 SER A CA 1
ATOM 1680 C C . SER A 1 213 ? 7.968 -12.818 -17.195 1.00 98.38 213 SER A C 1
ATOM 1682 O O . SER A 1 213 ? 8.119 -13.197 -18.358 1.00 98.38 213 SER A O 1
ATOM 1684 N N . VAL A 1 214 ? 7.293 -11.718 -16.876 1.00 98.31 214 VAL A N 1
ATOM 1685 C CA . VAL A 1 214 ? 6.588 -10.887 -17.863 1.00 98.31 214 VAL A CA 1
ATOM 1686 C C . VAL A 1 214 ? 7.284 -9.565 -18.150 1.00 98.31 214 VAL A C 1
ATOM 1688 O O . VAL A 1 214 ? 7.046 -8.972 -19.201 1.00 98.31 214 VAL A O 1
ATOM 1691 N N . LEU A 1 215 ? 8.152 -9.105 -17.250 1.00 98.25 215 LEU A N 1
ATOM 1692 C CA . LEU A 1 215 ? 8.939 -7.890 -17.433 1.00 98.25 215 LEU A CA 1
ATOM 1693 C C . LEU A 1 215 ? 10.170 -7.869 -16.525 1.00 98.25 215 LEU A C 1
ATOM 1695 O O . LEU A 1 215 ? 10.249 -8.589 -15.530 1.00 98.25 215 LEU A O 1
ATOM 1699 N N . ASN A 1 216 ? 11.076 -6.951 -16.848 1.00 98.19 216 ASN A N 1
ATOM 1700 C CA . ASN A 1 21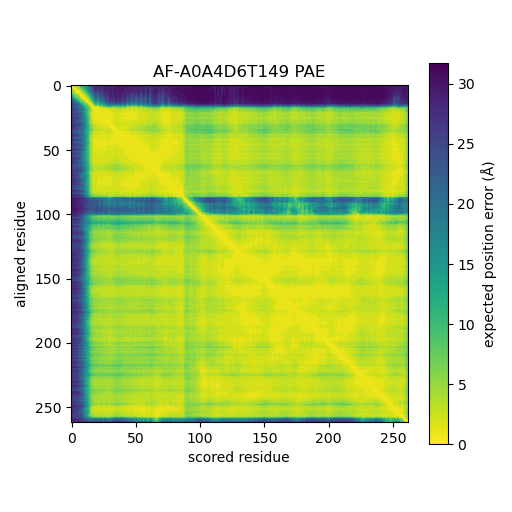6 ? 12.147 -6.479 -15.981 1.00 98.19 216 ASN A CA 1
ATOM 1701 C C . ASN A 1 216 ? 12.037 -4.955 -15.871 1.00 98.19 216 ASN A C 1
ATOM 1703 O O . ASN A 1 216 ? 11.660 -4.287 -16.840 1.00 98.19 216 ASN A O 1
ATOM 1707 N N . VAL A 1 217 ? 12.415 -4.396 -14.722 1.00 96.62 217 VAL A N 1
ATOM 1708 C CA . VAL A 1 217 ? 12.662 -2.952 -14.620 1.00 96.62 217 VAL A CA 1
ATOM 1709 C C . VAL A 1 217 ? 14.081 -2.652 -15.095 1.00 96.62 217 VAL A C 1
ATOM 1711 O O . VAL A 1 217 ? 14.984 -3.469 -14.938 1.00 96.62 217 VAL A O 1
ATOM 1714 N N . VAL A 1 218 ? 14.299 -1.479 -15.686 1.00 94.50 218 VAL A N 1
ATOM 1715 C CA . VAL A 1 218 ? 15.641 -1.058 -16.140 1.00 94.50 218 VAL A CA 1
ATOM 1716 C C . VAL A 1 218 ? 16.409 -0.285 -15.065 1.00 94.50 218 VAL A C 1
ATOM 1718 O O . VAL A 1 218 ? 17.631 -0.181 -15.129 1.00 94.50 218 VAL A O 1
ATOM 1721 N N . GLY A 1 219 ? 15.693 0.247 -14.077 1.00 93.44 219 GLY A N 1
ATOM 1722 C CA . GLY A 1 219 ? 16.214 1.059 -12.986 1.00 93.44 219 GLY A CA 1
ATOM 1723 C C . GLY A 1 219 ? 15.078 1.752 -12.235 1.00 93.44 219 GLY A C 1
ATOM 1724 O O . GLY A 1 219 ? 13.908 1.596 -12.587 1.00 93.44 219 GLY A O 1
ATOM 1725 N N . TRP A 1 220 ? 15.442 2.512 -11.211 1.00 94.50 220 TRP A N 1
ATOM 1726 C CA . TRP A 1 220 ? 14.561 3.367 -10.419 1.00 94.50 220 TRP A CA 1
ATOM 1727 C C . TRP A 1 220 ? 15.328 4.632 -10.029 1.00 94.50 220 TRP A C 1
ATOM 1729 O O . TRP A 1 220 ? 16.541 4.722 -10.240 1.00 94.50 220 TRP A O 1
ATOM 1739 N N . THR A 1 221 ? 14.607 5.612 -9.500 1.00 94.12 221 THR A N 1
ATOM 1740 C CA . THR A 1 221 ? 15.143 6.917 -9.124 1.00 94.12 221 THR A CA 1
ATOM 1741 C C . THR A 1 221 ? 14.539 7.312 -7.791 1.00 94.12 221 THR A C 1
ATOM 1743 O O . THR A 1 221 ? 13.322 7.226 -7.627 1.00 94.12 221 THR A O 1
ATOM 1746 N N . ASP A 1 222 ? 15.374 7.801 -6.882 1.00 93.75 222 ASP A N 1
ATOM 1747 C CA . ASP A 1 222 ? 14.921 8.226 -5.562 1.00 93.75 222 ASP A CA 1
ATOM 1748 C C . ASP A 1 222 ? 14.527 9.700 -5.594 1.00 93.75 222 ASP A C 1
ATOM 1750 O O . ASP A 1 222 ? 15.261 10.555 -6.100 1.00 93.75 222 ASP A O 1
ATOM 1754 N N . ILE A 1 223 ? 13.364 10.023 -5.039 1.00 94.00 223 ILE A N 1
ATOM 1755 C CA . ILE A 1 223 ? 12.968 11.417 -4.844 1.00 94.00 223 ILE A CA 1
ATOM 1756 C C . ILE A 1 223 ? 13.777 11.981 -3.669 1.00 94.00 223 ILE A C 1
ATOM 1758 O O . ILE A 1 223 ? 13.899 11.302 -2.644 1.00 94.00 223 ILE A O 1
ATOM 1762 N N . PRO A 1 224 ? 14.340 13.202 -3.783 1.00 92.31 224 PRO A N 1
ATOM 1763 C CA . PRO A 1 224 ? 15.032 13.840 -2.672 1.00 92.31 224 PRO A CA 1
ATOM 1764 C C . PRO A 1 224 ? 14.191 13.819 -1.392 1.00 92.31 224 PRO A C 1
ATOM 1766 O O . PRO A 1 224 ? 13.035 14.245 -1.381 1.00 92.31 224 PRO A O 1
ATOM 1769 N N . SER A 1 225 ? 14.776 13.314 -0.305 1.00 90.25 225 SER A N 1
ATOM 1770 C CA . SER A 1 225 ? 14.079 13.190 0.976 1.00 90.25 225 SER A CA 1
ATOM 1771 C C . SER A 1 225 ? 13.556 14.545 1.459 1.00 90.25 225 SER A C 1
ATOM 1773 O O . SER A 1 225 ? 14.258 15.552 1.365 1.00 90.25 225 SER A O 1
ATOM 1775 N N . ASN A 1 226 ? 12.345 14.551 2.023 1.00 88.69 226 ASN A N 1
ATOM 1776 C CA . ASN A 1 226 ? 11.662 15.745 2.538 1.00 88.69 226 ASN A CA 1
ATOM 1777 C C . ASN A 1 226 ? 11.420 16.846 1.485 1.00 88.69 226 ASN A C 1
ATOM 1779 O O . ASN A 1 226 ? 11.366 18.025 1.829 1.00 88.69 226 ASN A O 1
ATOM 1783 N N . SER A 1 227 ? 11.288 16.481 0.206 1.00 95.12 227 SER A N 1
ATOM 1784 C CA . SER A 1 227 ? 10.937 17.413 -0.869 1.00 95.12 227 SER A CA 1
ATOM 1785 C C . SER A 1 227 ? 9.583 17.052 -1.477 1.00 95.12 227 SER A C 1
ATOM 1787 O O . SER A 1 227 ? 9.502 16.329 -2.468 1.00 95.12 227 SER A O 1
ATOM 1789 N N . GLU A 1 228 ? 8.510 17.592 -0.895 1.00 95.25 228 GLU A N 1
ATOM 1790 C CA . GLU A 1 228 ? 7.154 17.453 -1.448 1.00 95.25 228 GLU A CA 1
ATOM 1791 C C .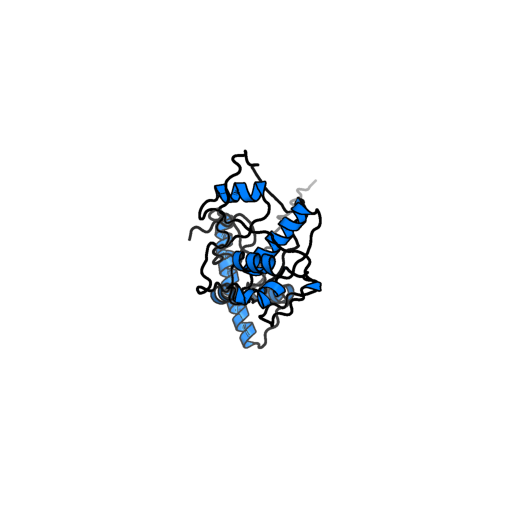 GLU A 1 228 ? 7.054 18.059 -2.850 1.00 95.25 228 GLU A C 1
ATOM 1793 O O . GLU A 1 228 ? 6.456 17.452 -3.725 1.00 95.25 228 GLU A O 1
ATOM 1798 N N . SER A 1 229 ? 7.748 19.167 -3.124 1.00 96.00 229 SER A N 1
ATOM 1799 C CA . SER A 1 229 ? 7.798 19.760 -4.467 1.00 96.00 229 SER A CA 1
ATOM 1800 C C . SER A 1 229 ? 8.413 18.832 -5.522 1.00 96.00 229 SER A C 1
ATOM 1802 O O . SER A 1 229 ? 7.948 18.791 -6.660 1.00 96.00 229 SER A O 1
ATOM 1804 N N . ALA A 1 230 ? 9.448 18.062 -5.167 1.00 97.06 230 ALA A N 1
ATOM 1805 C CA . ALA A 1 230 ? 10.006 17.057 -6.067 1.00 97.06 230 ALA A CA 1
ATOM 1806 C C . ALA A 1 230 ? 9.061 15.857 -6.230 1.00 97.06 230 ALA A C 1
ATOM 1808 O O . ALA A 1 230 ? 9.014 15.273 -7.310 1.00 97.06 230 ALA A O 1
ATOM 1809 N N . LEU A 1 231 ? 8.297 15.506 -5.189 1.00 97.00 231 LEU A N 1
ATOM 1810 C CA . LEU A 1 231 ? 7.265 14.473 -5.260 1.00 97.00 231 LEU A CA 1
ATOM 1811 C C . LEU A 1 231 ? 6.081 14.893 -6.139 1.00 97.00 231 LEU A C 1
ATOM 1813 O O . LEU A 1 231 ? 5.643 14.093 -6.959 1.00 97.00 231 LEU A O 1
ATOM 1817 N N . GLU A 1 232 ? 5.610 16.135 -6.022 1.00 97.19 232 GLU A N 1
ATOM 1818 C CA . GLU A 1 232 ? 4.573 16.727 -6.875 1.00 97.19 232 GLU A CA 1
ATOM 1819 C C . GLU A 1 232 ? 4.996 16.742 -8.350 1.00 97.19 232 GLU A C 1
ATOM 1821 O O . GLU A 1 232 ? 4.244 16.330 -9.234 1.00 97.19 232 GLU A O 1
ATOM 1826 N N . ASP A 1 233 ? 6.232 17.158 -8.628 1.00 97.75 233 ASP A N 1
ATOM 1827 C CA . ASP A 1 233 ? 6.764 17.154 -9.989 1.00 97.75 233 ASP A CA 1
ATOM 1828 C C . ASP A 1 233 ? 6.923 15.727 -10.539 1.00 97.75 233 ASP A C 1
ATOM 1830 O O . ASP A 1 233 ? 6.539 15.449 -11.680 1.00 97.75 233 ASP A O 1
ATOM 1834 N N . ALA A 1 234 ? 7.412 14.791 -9.718 1.00 97.00 234 ALA A N 1
ATOM 1835 C CA . ALA A 1 234 ? 7.545 13.390 -10.099 1.00 97.00 234 ALA A CA 1
ATOM 1836 C C . ALA A 1 234 ? 6.186 12.729 -10.358 1.00 97.00 234 ALA A C 1
ATOM 1838 O O . ALA A 1 234 ? 6.025 12.064 -11.380 1.00 97.00 234 ALA A O 1
ATOM 1839 N N . ILE A 1 235 ? 5.187 12.923 -9.492 1.00 96.88 235 ILE A N 1
ATOM 1840 C CA . ILE A 1 235 ? 3.870 12.301 -9.680 1.00 96.88 235 ILE A CA 1
ATOM 1841 C C . ILE A 1 235 ? 3.148 12.862 -10.909 1.00 96.88 235 ILE A C 1
ATOM 1843 O O . ILE A 1 235 ? 2.458 12.112 -11.600 1.00 96.88 235 ILE A O 1
ATOM 1847 N N . ALA A 1 236 ? 3.334 14.150 -11.217 1.00 97.31 236 ALA A N 1
ATOM 1848 C CA . ALA A 1 236 ? 2.751 14.788 -12.393 1.00 97.31 236 ALA A CA 1
ATOM 1849 C C . ALA A 1 236 ? 3.378 14.295 -13.704 1.00 97.31 236 ALA A C 1
ATOM 1851 O O . ALA A 1 236 ? 2.664 14.073 -14.683 1.00 97.31 236 ALA A O 1
ATOM 1852 N N . ASN A 1 237 ? 4.700 14.109 -13.727 1.00 95.81 237 ASN A N 1
ATOM 1853 C CA . ASN A 1 237 ? 5.438 13.855 -14.965 1.00 95.81 237 ASN A CA 1
ATOM 1854 C C . ASN A 1 237 ? 5.831 12.389 -15.183 1.00 95.81 237 ASN A C 1
ATOM 1856 O O . ASN A 1 237 ? 6.024 11.981 -16.328 1.00 95.81 237 ASN A O 1
ATOM 1860 N N . ALA A 1 238 ? 5.978 11.600 -14.117 1.00 94.94 238 ALA A N 1
ATOM 1861 C CA . ALA A 1 238 ? 6.438 10.214 -14.193 1.00 94.94 238 ALA A CA 1
ATOM 1862 C C . ALA A 1 238 ? 5.321 9.191 -13.957 1.00 94.94 238 ALA A C 1
ATOM 1864 O O . ALA A 1 238 ? 5.379 8.113 -14.542 1.00 94.94 238 ALA A O 1
ATOM 1865 N N . GLY A 1 239 ? 4.308 9.500 -13.143 1.00 96.44 239 GLY A N 1
ATOM 1866 C CA . GLY A 1 239 ? 3.230 8.565 -12.804 1.00 96.44 239 GLY A CA 1
ATOM 1867 C C . GLY A 1 239 ? 3.135 8.259 -11.307 1.00 96.44 239 GLY A C 1
ATOM 1868 O O . GLY A 1 239 ? 3.759 8.945 -10.503 1.00 96.44 239 GLY A O 1
ATOM 1869 N N . PRO A 1 240 ? 2.358 7.235 -10.914 1.00 97.94 240 PRO A N 1
ATOM 1870 C CA . PRO A 1 240 ? 2.293 6.760 -9.532 1.00 97.94 240 PRO A CA 1
ATOM 1871 C C . PRO A 1 240 ? 3.674 6.406 -8.961 1.00 97.94 240 PRO A C 1
ATOM 1873 O O . PRO A 1 240 ? 4.488 5.778 -9.641 1.00 97.94 240 PRO A O 1
ATOM 1876 N N . ILE A 1 241 ? 3.913 6.813 -7.711 1.00 97.38 241 ILE A N 1
ATOM 1877 C CA . ILE A 1 241 ? 5.204 6.720 -7.023 1.00 97.38 241 ILE A CA 1
ATOM 1878 C C . ILE A 1 241 ? 5.060 5.891 -5.745 1.00 97.38 241 ILE A C 1
ATOM 1880 O O . ILE A 1 241 ? 4.140 6.106 -4.954 1.00 97.38 241 ILE A O 1
ATOM 1884 N N . SER A 1 242 ? 6.010 4.989 -5.504 1.00 97.06 242 SER A N 1
ATOM 1885 C CA . SER A 1 242 ? 6.127 4.274 -4.234 1.00 97.06 242 SER A CA 1
ATOM 1886 C C . SER A 1 242 ? 6.569 5.222 -3.122 1.00 97.06 242 SER A C 1
ATOM 1888 O O . SER A 1 242 ? 7.620 5.850 -3.219 1.00 97.06 242 SER A O 1
ATOM 1890 N N . VAL A 1 243 ? 5.804 5.273 -2.034 1.00 94.62 243 VAL A N 1
ATOM 1891 C CA . VAL A 1 243 ? 6.121 6.070 -0.841 1.00 94.62 243 VAL A CA 1
ATOM 1892 C C . VAL A 1 243 ? 6.042 5.214 0.420 1.00 94.62 243 VAL A C 1
ATOM 1894 O O . VAL A 1 243 ? 5.407 4.157 0.429 1.00 94.62 243 VAL A O 1
ATOM 1897 N N . ALA A 1 244 ? 6.689 5.679 1.486 1.00 90.62 244 ALA A N 1
ATOM 1898 C CA . ALA A 1 244 ? 6.550 5.144 2.835 1.00 90.62 244 ALA A CA 1
ATOM 1899 C C . ALA A 1 244 ? 6.042 6.259 3.756 1.00 90.62 244 ALA A C 1
ATOM 1901 O O . ALA A 1 244 ? 6.505 7.395 3.664 1.00 90.62 244 ALA A O 1
ATOM 1902 N N . VAL A 1 245 ? 5.097 5.931 4.635 1.00 90.06 245 VAL A N 1
ATOM 1903 C CA . VAL A 1 245 ? 4.472 6.871 5.576 1.00 90.06 245 VAL A CA 1
ATOM 1904 C C . VAL A 1 245 ? 4.462 6.277 6.981 1.00 90.06 245 VAL A C 1
ATOM 1906 O O . VAL A 1 245 ? 4.475 5.053 7.132 1.00 90.06 245 VAL A O 1
ATOM 1909 N N . ASN A 1 246 ? 4.407 7.130 8.007 1.00 88.19 246 ASN A N 1
ATOM 1910 C CA . ASN A 1 246 ? 4.000 6.669 9.330 1.00 88.19 246 ASN A CA 1
ATOM 1911 C C . ASN A 1 246 ? 2.482 6.427 9.313 1.00 88.19 246 ASN A C 1
ATOM 1913 O O . ASN A 1 246 ? 1.710 7.346 9.051 1.00 88.19 246 ASN A O 1
ATOM 1917 N N . ALA A 1 247 ? 2.068 5.188 9.570 1.00 90.38 247 ALA A N 1
ATOM 1918 C CA . ALA A 1 247 ? 0.678 4.756 9.503 1.00 90.38 247 ALA A CA 1
ATOM 1919 C C . ALA A 1 247 ? 0.003 4.628 10.885 1.00 90.38 247 ALA A C 1
ATOM 1921 O O . ALA A 1 247 ? -1.063 4.015 10.985 1.00 90.38 247 ALA A O 1
ATOM 1922 N N . ASP A 1 248 ? 0.595 5.203 11.939 1.00 87.06 248 ASP A N 1
ATOM 1923 C CA . ASP A 1 248 ? 0.122 5.066 13.323 1.00 87.06 248 ASP A CA 1
ATOM 1924 C C . ASP A 1 248 ? -1.371 5.404 13.497 1.00 87.06 248 ASP A C 1
ATOM 1926 O O . ASP A 1 248 ? -2.101 4.680 14.176 1.00 87.06 248 ASP A O 1
ATOM 1930 N N . ASN A 1 249 ? -1.853 6.439 12.802 1.00 87.81 249 ASN A N 1
ATOM 1931 C CA . ASN A 1 249 ? -3.231 6.929 12.904 1.00 87.81 249 ASN A CA 1
ATOM 1932 C C . ASN A 1 249 ? -4.146 6.524 11.730 1.00 87.81 249 ASN A C 1
ATOM 1934 O O . ASN A 1 249 ? -5.229 7.078 11.549 1.00 87.81 249 ASN A O 1
ATOM 1938 N N . PHE A 1 250 ? -3.762 5.513 10.942 1.00 93.50 250 PHE A N 1
ATOM 1939 C CA . PHE A 1 250 ? -4.545 5.069 9.778 1.00 93.50 250 PHE A CA 1
ATOM 1940 C C . PHE A 1 250 ? -5.647 4.055 10.112 1.00 93.50 250 PHE A C 1
ATOM 1942 O O . PHE A 1 250 ? -6.517 3.819 9.273 1.00 93.50 250 PHE A O 1
ATOM 1949 N N . GLN A 1 251 ? -5.639 3.450 11.310 1.00 95.81 251 GLN A N 1
ATOM 1950 C CA . GLN A 1 251 ? -6.455 2.267 11.631 1.00 95.81 251 GLN A CA 1
ATOM 1951 C C . GLN A 1 251 ? -7.941 2.425 11.278 1.00 95.81 251 GLN A C 1
ATOM 1953 O O . GLN A 1 251 ? -8.549 1.476 10.778 1.00 95.81 251 GLN A O 1
ATOM 1958 N N . PHE A 1 252 ? -8.518 3.606 11.515 1.00 97.62 252 PHE A N 1
ATOM 1959 C CA . PHE A 1 252 ? -9.945 3.874 11.318 1.00 97.62 252 PHE A CA 1
ATOM 1960 C C . PHE A 1 252 ? -10.248 4.978 10.310 1.00 97.62 252 PHE A C 1
ATOM 1962 O O . PHE A 1 252 ? -11.405 5.379 10.220 1.00 97.62 252 PHE A O 1
ATOM 1969 N N . TYR A 1 253 ? -9.263 5.466 9.548 1.00 97.19 253 TYR A N 1
ATOM 1970 C CA . TYR A 1 253 ? -9.516 6.467 8.508 1.00 97.19 253 TYR A CA 1
ATOM 1971 C C . TYR A 1 253 ? -10.626 5.993 7.555 1.00 97.19 253 TYR A C 1
ATOM 1973 O O . TYR A 1 253 ? -10.609 4.851 7.088 1.00 97.19 253 TYR A O 1
ATOM 1981 N N . SER A 1 254 ? -11.595 6.871 7.286 1.00 97.50 254 SER A N 1
ATOM 1982 C CA . SER A 1 254 ? -12.754 6.570 6.435 1.00 97.50 254 SER A CA 1
ATOM 1983 C C . SER A 1 254 ? -12.974 7.618 5.337 1.00 97.50 254 SER A C 1
ATOM 1985 O O . SER A 1 254 ? -13.510 7.298 4.276 1.00 97.50 254 SER A O 1
ATOM 1987 N N . GLY A 1 255 ? -12.501 8.852 5.530 1.00 96.94 255 GLY A N 1
ATOM 1988 C CA . GLY A 1 255 ? -12.491 9.866 4.479 1.00 96.94 255 GLY A CA 1
ATOM 1989 C C . GLY A 1 255 ? -12.043 11.244 4.962 1.00 96.94 255 GLY A C 1
ATOM 1990 O O . GLY A 1 255 ? -11.820 11.463 6.151 1.00 96.94 255 GLY A O 1
ATOM 1991 N N . GLY A 1 256 ? -11.919 12.183 4.021 1.00 96.56 256 GLY A N 1
ATOM 1992 C CA . GLY A 1 256 ? -11.365 13.523 4.254 1.00 96.56 256 GLY A CA 1
ATOM 1993 C C . GLY A 1 256 ? -9.847 13.583 4.057 1.00 96.56 256 GLY A C 1
ATOM 1994 O O . GLY A 1 256 ? -9.250 12.650 3.517 1.00 96.56 256 GLY A O 1
ATOM 1995 N N . VAL A 1 257 ? -9.225 14.686 4.477 1.00 95.88 257 VAL A N 1
ATOM 1996 C CA . VAL A 1 257 ? -7.769 14.884 4.384 1.00 95.88 257 VAL A CA 1
ATOM 1997 C C . VAL A 1 257 ? -7.154 14.504 5.719 1.00 95.88 257 VAL A C 1
ATOM 1999 O O . VAL A 1 257 ? -7.384 15.189 6.715 1.00 95.88 257 VAL A O 1
ATOM 2002 N N . LEU A 1 258 ? -6.407 13.403 5.751 1.00 94.12 258 LEU A N 1
ATOM 2003 C CA . LEU A 1 258 ? -5.683 12.993 6.948 1.00 94.12 258 LEU A CA 1
ATOM 2004 C C . LEU A 1 258 ? -4.552 14.003 7.205 1.00 94.12 258 LEU A C 1
ATOM 2006 O O . LEU A 1 258 ? -3.565 14.025 6.477 1.00 94.12 258 LEU A O 1
ATOM 2010 N N . ASP A 1 259 ? -4.732 14.849 8.215 1.00 86.69 259 ASP A N 1
ATOM 2011 C CA . ASP A 1 259 ? -3.709 15.742 8.764 1.00 86.69 259 ASP A CA 1
ATOM 2012 C C . ASP A 1 259 ? -3.453 15.263 10.190 1.00 86.69 259 ASP A C 1
ATOM 2014 O O . ASP A 1 259 ? -4.313 15.379 11.069 1.00 86.69 259 ASP A O 1
ATOM 2018 N N . ASP A 1 260 ? -2.305 14.630 10.381 1.00 70.81 260 ASP A N 1
ATOM 2019 C CA . ASP A 1 260 ? -1.858 14.160 11.676 1.00 70.81 260 ASP A CA 1
ATOM 2020 C C . ASP A 1 260 ? -0.612 14.947 12.066 1.00 70.81 260 ASP A C 1
ATOM 2022 O O . ASP A 1 260 ? 0.467 14.770 11.504 1.00 70.81 260 ASP A O 1
ATOM 2026 N N . ARG A 1 261 ? -0.800 15.875 13.006 1.00 57.50 261 ARG A N 1
ATOM 2027 C CA . ARG A 1 261 ? 0.244 16.791 13.486 1.00 57.50 261 ARG A CA 1
ATOM 2028 C C . ARG A 1 261 ? 0.976 16.266 14.720 1.00 57.50 261 ARG A C 1
ATOM 2030 O O . ARG A 1 261 ? 1.578 17.075 15.430 1.00 57.50 261 ARG A O 1
ATOM 2037 N N . THR A 1 262 ? 0.831 14.979 15.040 1.00 47.97 262 THR A N 1
ATOM 2038 C CA . THR A 1 262 ? 1.402 14.398 16.263 1.00 47.97 262 THR A CA 1
ATOM 2039 C C . THR A 1 262 ? 2.897 14.120 16.171 1.00 47.97 262 THR A C 1
ATOM 2041 O O . THR A 1 262 ? 3.411 13.817 15.072 1.00 47.97 262 THR A O 1
#

Foldseek 3Di:
DDDDDDDDDPPPPPPPPDLVRVLVVLCVVLVDDDPDPVLSVLLSVQLVVLVVVQVVVVVCVVVVVFFFHFDDDNCSSPDLVQVVQLLQDDPQQDDDPPQVAAQDFPPDDFDPDDDCVVVVQFDPDDDLDSFNLVQLVLLQRLVQSLCCVVPVDRAAWDSLLCLAPLVVLRAPRSNGYHSQSSLVCCQVQATAGCVVVPDDNDHDHNPDDSVRGDHGHNGDHHYPPPCVVSVSSCCRPPNDHRDDDDCSPVSGTDDGDDDDPD

Sequence (262 aa):
MKFLVVFAAVILAINAASDAELWAEFKKTHGRDYKSFREEKYRFSVFQQNLKTINEHNEKYESGETSYFMGVNRFADKTPAEFLKMLNYSKSVKPATRSGNLYKMSGLELPSEVNWLPKGIITPVKDQGSCGSCWAFSAVGSIESQYALKTGELINLSEQNLVDCSGSYGNDGCDGGLMDYAFEYVRDNGIEKTSDYPYTGYDDRCAFSRSKSVLNVVGWTDIPSNSESALEDAIANAGPISVAVNADNFQFYSGGVLDDRT

Organism: NCBI:txid554073

InterPro domains:
  IPR000169 Cysteine peptidase, cysteine active site [PS00139] (128-139)
  IPR000668 Peptidase C1A, papain C-terminal [PF00112] (110-260)
  IPR000668 Peptidase C1A, papain C-terminal [SM00645] (110-262)
  IPR013128 Peptidase C1A [PTHR12411] (21-257)
  IPR013201 Cathepsin propeptide inhibitor domain (I29) [PF08246] (23-83)
  IPR013201 Cathepsin propeptide inhibitor domain (I29) [SM00848] (23-83)
  IPR038765 Papain-like cysteine peptidase superfamily [SSF54001] (18-260)
  IPR039417 Papain-like cysteine endopeptidase [cd02248] (111-260)

Mean predicted aligned error: 6.59 Å

Radius of gyration: 23.18 Å; Cα contacts (8 Å, |Δi|>4): 362; chains: 1; bounding box: 88×46×49 Å